Protein AF-0000000083237386 (afdb_homodimer)

Nearest PDB structures (foldseek):
  5kbl-assembly1_A  TM=7.979E-01  e=5.432E-10  Candida albicans SC5314
  4n3u-assembly1_A  TM=8.075E-01  e=1.007E-09  Candida albicans SC5314
  7fb6-assembly1_A  TM=7.148E-01  e=3.646E-07  Homo sapiens
  8p97-assembly1_A  TM=5.101E-01  e=3.215E+00  Bacteroides thetaiotaomicron VPI-5482
  8p98-assembly1_A  TM=3.864E-01  e=7.461E+00  Bacteroides thetaiotaomicron VPI-5482

Sequence (372 aa):
MAHTIATYIFWSLLIVGQAFSLSVTSPNLSLKATKATQGAIVHISGKKNVSGLFQFSSPEDSEWVNMVISMRGLLQFNLTDGFAYHVHEHPVVDGNCSTALLHYKVPTPKPSCTSEIKNYCQPAEFPTRHGNLPGLVDVFTLRINDNLIDLTGPNSIIGKSIVVHGANLTRLACGNIEPWTPGAKAMAHTIATYIFWSLLIVGQAFSLSVTSPNLSLKATKATQGAIVHISGKKNVSGLFQFSSPEDSEWVNMVISMRGLLQFNLTDGFAYHVHEHPVVDGNCSTALLHYKVPTPKPSCTSEIKNYCQPAEFPTRHGNLPGLVDVFTLRINDNLIDLTGPNSIIGKSIVVHGANLTRLACGNIEPWTPGAKA

Organism: NCBI:txid56615

pLDDT: mean 83.29, std 25.48, range [25.61, 98.94]

Radius of gyration: 27.77 Å; Cα contacts (8 Å, |Δi|>4): 804; chains: 2; bounding box: 61×103×95 Å

Structure (mmCIF, N/CA/C/O backbone):
data_AF-0000000083237386-model_v1
#
loop_
_entity.id
_entity.type
_entity.pdbx_description
1 polymer 'Superoxide dismutase copper/zinc binding domain-containing protein'
#
loop_
_atom_site.group_PDB
_atom_site.id
_atom_site.type_symbol
_atom_site.label_atom_id
_atom_site.label_alt_id
_atom_site.label_comp_id
_atom_site.label_asym_id
_atom_site.label_entity_id
_atom_site.label_seq_id
_atom_site.pdbx_PDB_ins_code
_atom_site.Cartn_x
_atom_site.Cartn_y
_atom_site.Cartn_z
_atom_site.occupancy
_atom_site.B_iso_or_equiv
_atom_site.auth_seq_id
_atom_site.auth_comp_id
_atom_site.auth_asym_id
_atom_site.auth_atom_id
_atom_site.pdbx_PDB_model_num
ATOM 1 N N . MET A 1 1 ? -20.844 30.781 74.562 1 28.03 1 MET A N 1
ATOM 2 C CA . MET A 1 1 ? -21.5 29.641 73.938 1 28.03 1 MET A CA 1
ATOM 3 C C . MET A 1 1 ? -20.891 29.328 72.562 1 28.03 1 MET A C 1
ATOM 5 O O . MET A 1 1 ? -20.922 30.172 71.625 1 28.03 1 MET A O 1
ATOM 9 N N . ALA A 1 2 ? -19.734 28.625 72.562 1 32.84 2 ALA A N 1
ATOM 10 C CA . ALA A 1 2 ? -18.703 28.312 71.625 1 32.84 2 ALA A CA 1
ATOM 11 C C . ALA A 1 2 ? -19.25 27.453 70.438 1 32.84 2 ALA A C 1
ATOM 13 O O . ALA A 1 2 ? -19.781 26.359 70.688 1 32.84 2 ALA A O 1
ATOM 14 N N . HIS A 1 3 ? -19.797 28.125 69.375 1 34.25 3 HIS A N 1
ATOM 15 C CA . HIS A 1 3 ? -20.5 27.562 68.25 1 34.25 3 HIS A CA 1
ATOM 16 C C . HIS A 1 3 ? -19.594 26.594 67.5 1 34.25 3 HIS A C 1
ATOM 18 O O . HIS A 1 3 ? -18.5 26.984 67 1 34.25 3 HIS A O 1
ATOM 24 N N . THR A 1 4 ? -19.562 25.344 67.875 1 32.31 4 THR A N 1
ATOM 25 C CA . THR A 1 4 ? -18.781 24.219 67.312 1 32.31 4 THR A CA 1
ATOM 26 C C . THR A 1 4 ? -19.094 24.016 65.812 1 32.31 4 THR A C 1
ATOM 28 O O . THR A 1 4 ? -20.25 23.812 65.438 1 32.31 4 THR A O 1
ATOM 31 N N . ILE A 1 5 ? -18.375 24.688 64.938 1 30.95 5 ILE A N 1
ATOM 32 C CA . ILE A 1 5 ? -18.5 24.641 63.5 1 30.95 5 ILE A CA 1
ATOM 33 C C . ILE A 1 5 ? -18.281 23.219 63 1 30.95 5 ILE A C 1
ATOM 35 O O . ILE A 1 5 ? -17.234 22.625 63.25 1 30.95 5 ILE A O 1
ATOM 39 N N . ALA A 1 6 ? -19.359 22.406 62.875 1 28.72 6 ALA A N 1
ATOM 40 C CA . ALA A 1 6 ? -19.375 21.016 62.438 1 28.72 6 ALA A CA 1
ATOM 41 C C . ALA A 1 6 ? -18.797 20.875 61.031 1 28.72 6 ALA A C 1
ATOM 43 O O . ALA A 1 6 ? -19.25 21.547 60.125 1 28.72 6 ALA A O 1
ATOM 44 N N . THR A 1 7 ? -17.5 20.641 60.906 1 28.56 7 THR A N 1
ATOM 45 C CA . THR A 1 7 ? -16.766 20.422 59.656 1 28.56 7 THR A CA 1
ATOM 46 C C . THR A 1 7 ? -17.375 19.266 58.844 1 28.56 7 THR A C 1
ATOM 48 O O . THR A 1 7 ? -17.422 18.141 59.344 1 28.56 7 THR A O 1
ATOM 51 N N . TYR A 1 8 ? -18.5 19.469 58.125 1 26.59 8 TYR A N 1
ATOM 52 C CA . TYR A 1 8 ? -19.125 18.391 57.344 1 26.59 8 TYR A CA 1
ATOM 53 C C . TYR A 1 8 ? -18.156 17.828 56.312 1 26.59 8 TYR A C 1
ATOM 55 O O . TYR A 1 8 ? -17.562 18.578 55.531 1 26.59 8 TYR A O 1
ATOM 63 N N . ILE A 1 9 ? -17.438 16.797 56.625 1 28.8 9 ILE A N 1
ATOM 64 C CA . ILE A 1 9 ? -16.531 16 55.812 1 28.8 9 ILE A CA 1
ATOM 65 C C . ILE A 1 9 ? -17.312 15.43 54.625 1 28.8 9 ILE A C 1
ATOM 67 O O . ILE A 1 9 ? -18.266 14.672 54.781 1 28.8 9 ILE A O 1
ATOM 71 N N . PHE A 1 10 ? -17.594 16.219 53.562 1 27.86 10 PHE A N 1
ATOM 72 C CA . PHE A 1 10 ? -18.266 15.719 52.375 1 27.86 10 PHE A CA 1
ATOM 73 C C . PHE A 1 10 ? -17.516 14.539 51.781 1 27.86 10 PHE A C 1
ATOM 75 O O . PHE A 1 10 ? -16.312 14.625 51.531 1 27.86 10 PHE A O 1
ATOM 82 N N . TRP A 1 11 ? -17.875 13.273 52.125 1 27.64 11 TRP A N 1
ATOM 83 C CA . TRP A 1 11 ? -17.453 11.984 51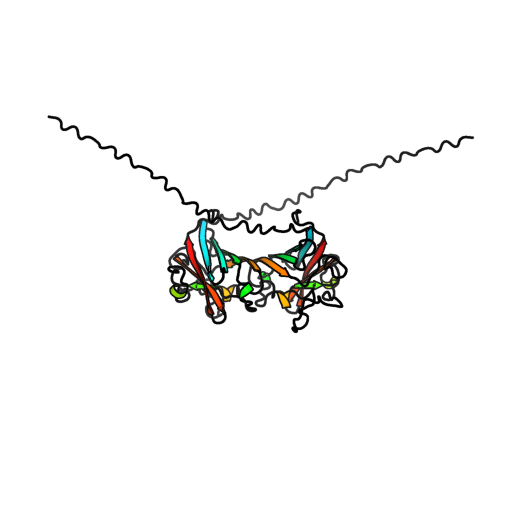.562 1 27.64 11 TRP A CA 1
ATOM 84 C C . TRP A 1 11 ? -17.688 11.914 50.062 1 27.64 11 TRP A C 1
ATOM 86 O O . TRP A 1 11 ? -18.828 12.031 49.625 1 27.64 11 TRP A O 1
ATOM 96 N N . SER A 1 12 ? -16.812 12.523 49.25 1 26.19 12 SER A N 1
ATOM 97 C CA . SER A 1 12 ? -16.891 12.461 47.812 1 26.19 12 SER A CA 1
ATOM 98 C C . SER A 1 12 ? -17.016 11.023 47.312 1 26.19 12 SER A C 1
ATOM 100 O O . SER A 1 12 ? -16.188 10.18 47.656 1 26.19 12 SER A O 1
ATOM 102 N N . LEU A 1 13 ? -18.203 10.484 47.062 1 27.59 13 LEU A N 1
ATOM 103 C CA . LEU A 1 13 ? -18.547 9.172 46.531 1 27.59 13 LEU A CA 1
ATOM 104 C C . LEU A 1 13 ? -17.938 8.984 45.156 1 27.59 13 LEU A C 1
ATOM 106 O O . LEU A 1 13 ? -18.219 9.766 44.25 1 27.59 13 LEU A O 1
ATOM 110 N N . LEU A 1 14 ? -16.75 8.406 45.031 1 26.91 14 LEU A N 1
ATOM 111 C CA . LEU A 1 14 ? -16.047 7.969 43.844 1 26.91 14 LEU A CA 1
ATOM 112 C C . LEU A 1 14 ? -16.938 7.031 43 1 26.91 14 LEU A C 1
ATOM 114 O O . LEU A 1 14 ? -17.234 5.914 43.438 1 26.91 14 LEU A O 1
ATOM 118 N N . ILE A 1 15 ? -17.953 7.48 42.344 1 25.94 15 ILE A N 1
ATOM 119 C CA . ILE A 1 15 ? -18.766 6.582 41.531 1 25.94 15 ILE A CA 1
ATOM 120 C C . ILE A 1 15 ? -17.906 5.965 40.438 1 25.94 15 ILE A C 1
ATOM 122 O O . ILE A 1 15 ? -17.312 6.684 39.625 1 25.94 15 ILE A O 1
ATOM 126 N N . VAL A 1 16 ? -17.328 4.805 40.625 1 27.98 16 VAL A N 1
ATOM 127 C CA . VAL A 1 16 ? -16.719 3.887 39.688 1 27.98 16 VAL A CA 1
ATOM 128 C C . VAL A 1 16 ? -17.672 3.59 38.531 1 27.98 16 VAL A C 1
ATOM 130 O O . VAL A 1 16 ? -18.734 2.979 38.75 1 27.98 16 VAL A O 1
ATOM 133 N N . GLY A 1 17 ? -17.844 4.547 37.656 1 25.61 17 GLY A N 1
ATOM 134 C CA . GLY A 1 17 ? -18.719 4.297 36.5 1 25.61 17 GLY A CA 1
ATOM 135 C C . GLY A 1 17 ? -18.406 2.994 35.812 1 25.61 17 GLY A C 1
ATOM 136 O O . GLY A 1 17 ? -17.25 2.686 35.531 1 25.61 17 GLY A O 1
ATOM 137 N N . GLN A 1 18 ? -19.219 1.985 35.938 1 26.09 18 GLN A N 1
ATOM 138 C CA . GLN A 1 18 ? -19.266 0.703 35.25 1 26.09 18 GLN A CA 1
ATOM 139 C C . GLN A 1 18 ? -19.328 0.896 33.719 1 26.09 18 GLN A C 1
ATOM 141 O O . GLN A 1 18 ? -20.25 1.529 33.219 1 26.09 18 GLN A O 1
ATOM 146 N N . ALA A 1 19 ? -18.172 0.891 33.062 1 27.45 19 ALA A N 1
ATOM 147 C CA . ALA A 1 19 ? -18.078 0.842 31.609 1 27.45 19 ALA A CA 1
ATOM 148 C C . ALA A 1 19 ? -18.953 -0.267 31.047 1 27.45 19 ALA A C 1
ATOM 150 O O . ALA A 1 19 ? -18.922 -1.403 31.516 1 27.45 19 ALA A O 1
ATOM 151 N N . PHE A 1 20 ? -20.109 0.009 30.578 1 26.52 20 PHE A N 1
ATOM 152 C CA . PHE A 1 20 ? -21.031 -0.877 29.891 1 26.52 20 PHE A CA 1
ATOM 153 C C . PHE A 1 20 ? -20.297 -1.671 28.797 1 26.52 20 PHE A C 1
ATOM 155 O O . PHE A 1 20 ? -19.672 -1.091 27.922 1 26.52 20 PHE A O 1
ATOM 162 N N . SER A 1 21 ? -19.984 -2.834 29.109 1 28.62 21 SER A N 1
ATOM 163 C CA . SER A 1 21 ? -19.609 -3.908 28.203 1 28.62 21 SER A CA 1
ATOM 164 C C . SER A 1 21 ? -20.703 -4.168 27.172 1 28.62 21 SER A C 1
ATOM 166 O O . SER A 1 21 ? -21.766 -4.699 27.516 1 28.62 21 SER A O 1
ATOM 168 N N . LEU A 1 22 ? -20.891 -3.293 26.266 1 28.14 22 LEU A N 1
ATOM 169 C CA . LEU A 1 22 ? -21.781 -3.76 25.203 1 28.14 22 LEU A CA 1
ATOM 170 C C . LEU A 1 22 ? -21.344 -5.125 24.688 1 28.14 22 LEU A C 1
ATOM 172 O O . LEU A 1 22 ? -20.266 -5.25 24.094 1 28.14 22 LEU A O 1
ATOM 176 N N . SER A 1 23 ? -21.875 -6.078 25.312 1 29.27 23 SER A N 1
ATOM 177 C CA . SER A 1 23 ? -21.812 -7.438 24.797 1 29.27 23 SER A CA 1
ATOM 178 C C . SER A 1 23 ? -22.531 -7.543 23.453 1 29.27 23 SER A C 1
ATOM 180 O O . SER A 1 23 ? -23.766 -7.602 23.406 1 29.27 23 SER A O 1
ATOM 182 N N . VAL A 1 24 ? -22.156 -6.914 22.469 1 29.92 24 VAL A N 1
ATOM 183 C CA . VAL A 1 24 ? -22.75 -7.375 21.219 1 29.92 24 VAL A CA 1
ATOM 184 C C . VAL A 1 24 ? -22.516 -8.875 21.062 1 29.92 24 VAL A C 1
ATOM 186 O O . VAL A 1 24 ? -21.359 -9.328 21.016 1 29.92 24 VAL A O 1
ATOM 189 N N . THR A 1 25 ? -23.422 -9.617 21.484 1 30.67 25 THR A N 1
ATOM 190 C CA . THR A 1 25 ? -23.469 -11.039 21.172 1 30.67 25 THR A CA 1
ATOM 191 C C . THR A 1 25 ? -23.531 -11.25 19.656 1 30.67 25 THR A C 1
ATOM 193 O O . THR A 1 25 ? -24.516 -10.906 19.016 1 30.67 25 THR A O 1
ATOM 196 N N . SER A 1 26 ? -22.625 -10.875 18.938 1 30.88 26 SER A N 1
ATOM 197 C CA . SER A 1 26 ? -22.734 -11.25 17.531 1 30.88 26 SER A CA 1
ATOM 198 C C . SER A 1 26 ? -22.844 -12.766 17.375 1 30.88 26 SER A C 1
ATOM 200 O O . SER A 1 26 ? -22.297 -13.523 18.188 1 30.88 26 SER A O 1
ATOM 202 N N . PRO A 1 27 ? -23.891 -13.258 16.672 1 34.75 27 PRO A N 1
ATOM 203 C CA . PRO A 1 27 ? -23.859 -14.703 16.438 1 34.75 27 PRO A CA 1
ATOM 204 C C . PRO A 1 27 ? -22.453 -15.227 16.156 1 34.75 27 PRO A C 1
ATOM 206 O O . PRO A 1 27 ? -21.578 -14.469 15.703 1 34.75 27 PRO A O 1
ATOM 209 N N . ASN A 1 28 ? -22.047 -16.219 16.859 1 32.84 28 ASN A N 1
ATOM 210 C CA . ASN A 1 28 ? -20.875 -17.078 16.688 1 32.84 28 ASN A CA 1
ATOM 211 C C . ASN A 1 28 ? -20.641 -17.406 15.211 1 32.84 28 ASN A C 1
ATOM 213 O O . ASN A 1 28 ? -21.172 -18.391 14.695 1 32.84 28 ASN A O 1
ATOM 217 N N . LEU A 1 29 ? -21.047 -16.5 14.305 1 30.95 29 LEU A N 1
ATOM 218 C CA . LEU A 1 29 ? -20.469 -16.953 13.039 1 30.95 29 LEU A CA 1
ATOM 219 C C . LEU A 1 29 ? -19.047 -17.469 13.234 1 30.95 29 LEU A C 1
ATOM 221 O O . LEU A 1 29 ? -18.141 -16.688 13.531 1 30.95 29 LEU A O 1
ATOM 225 N N . SER A 1 30 ? -18.922 -18.516 13.875 1 32.56 30 SER A N 1
ATOM 226 C CA . SER A 1 30 ? -17.688 -19.297 13.844 1 32.56 30 SER A CA 1
ATOM 227 C C . SER A 1 30 ? -16.969 -19.141 12.508 1 32.56 30 SER A C 1
ATOM 229 O O . SER A 1 30 ? -17.406 -19.688 11.5 1 32.56 30 SER A O 1
ATOM 231 N N . LEU A 1 31 ? -16.766 -17.953 12.086 1 36.19 31 LEU A N 1
ATOM 232 C CA . LEU A 1 31 ? -15.805 -18 10.992 1 36.19 31 LEU A CA 1
ATOM 233 C C . LEU A 1 31 ? -14.711 -19.031 11.266 1 36.19 31 LEU A C 1
ATOM 235 O O . LEU A 1 31 ? -13.844 -18.812 12.117 1 36.19 31 LEU A O 1
ATOM 239 N N . LYS A 1 32 ? -15.07 -20.25 11.375 1 37.69 32 LYS A N 1
ATOM 240 C CA . LYS A 1 32 ? -14.047 -21.281 11.281 1 37.69 32 LYS A CA 1
ATOM 241 C C . LYS A 1 32 ? -12.906 -20.844 10.367 1 37.69 32 LYS A C 1
ATOM 243 O O . LYS A 1 32 ? -13.094 -20.656 9.164 1 37.69 32 LYS A O 1
ATOM 248 N N . ALA A 1 33 ? -12.062 -20.016 10.805 1 46.09 33 ALA A N 1
ATOM 249 C CA . ALA A 1 33 ? -10.812 -19.828 10.078 1 46.09 33 ALA A CA 1
ATOM 250 C C . ALA A 1 33 ? -10.211 -21.156 9.656 1 46.09 33 ALA A C 1
ATOM 252 O O . ALA A 1 33 ? -9.812 -21.969 10.5 1 46.09 33 ALA A O 1
ATOM 253 N N . THR A 1 34 ? -10.805 -21.922 8.734 1 51.5 34 THR A N 1
ATOM 254 C CA . THR A 1 34 ? -10.086 -23.109 8.297 1 51.5 34 THR A CA 1
ATOM 255 C C . THR A 1 34 ? -8.578 -22.875 8.32 1 51.5 34 THR A C 1
ATOM 257 O O . THR A 1 34 ? -8.094 -21.891 7.766 1 51.5 34 THR A O 1
ATOM 260 N N . LYS A 1 35 ? -7.918 -23.406 9.328 1 63.22 35 LYS A N 1
ATOM 261 C CA . LYS A 1 35 ? -6.477 -23.312 9.539 1 63.22 35 LYS A CA 1
ATOM 262 C C . LYS A 1 35 ? -5.711 -23.562 8.242 1 63.22 35 LYS A C 1
ATOM 264 O O . LYS A 1 35 ? -5.906 -24.594 7.594 1 63.22 35 LYS A O 1
ATOM 269 N N . ALA A 1 36 ? -4.984 -22.516 7.734 1 72.31 36 ALA A N 1
ATOM 270 C CA . ALA A 1 36 ? -4.141 -22.688 6.555 1 72.31 36 ALA A CA 1
ATOM 271 C C . ALA A 1 36 ? -3.176 -23.859 6.734 1 72.31 36 ALA A C 1
ATOM 273 O O . ALA A 1 36 ? -2.523 -23.984 7.773 1 72.31 36 ALA A O 1
ATOM 274 N N . THR A 1 37 ? -3.232 -24.766 5.723 1 77.5 37 THR A N 1
ATOM 275 C CA . THR A 1 37 ? -2.395 -25.969 5.805 1 77.5 37 THR A CA 1
ATOM 276 C C . THR A 1 37 ? -1.269 -25.906 4.777 1 77.5 37 THR A C 1
ATOM 278 O O . THR A 1 37 ? -0.289 -26.656 4.883 1 77.5 37 THR A O 1
ATOM 281 N N . GLN A 1 38 ? -1.49 -25.172 3.783 1 90.25 38 GLN A N 1
ATOM 282 C CA . GLN A 1 38 ? -0.46 -25.016 2.762 1 90.25 38 GLN A CA 1
ATOM 283 C C . GLN A 1 38 ? 0.12 -23.594 2.781 1 90.25 38 GLN A C 1
ATOM 285 O O . GLN A 1 38 ? -0.622 -22.609 2.881 1 90.25 38 GLN A O 1
ATOM 290 N N . GLY A 1 39 ? 1.456 -23.609 2.725 1 95.75 39 GLY A N 1
ATOM 291 C CA . GLY A 1 39 ? 2.072 -22.281 2.766 1 95.75 39 GLY A CA 1
ATOM 292 C C . GLY A 1 39 ? 3.359 -22.203 1.967 1 95.75 39 GLY A C 1
ATOM 293 O O . GLY A 1 39 ? 3.973 -23.234 1.661 1 95.75 39 GLY A O 1
ATOM 294 N N . ALA A 1 40 ? 3.654 -21.047 1.554 1 98 40 ALA A N 1
ATOM 295 C CA . ALA A 1 40 ? 4.918 -20.719 0.893 1 98 40 ALA A CA 1
ATOM 296 C C . ALA A 1 40 ? 5.461 -19.375 1.361 1 98 40 ALA A C 1
ATOM 298 O O . ALA A 1 40 ? 4.711 -18.547 1.885 1 98 40 ALA A O 1
ATOM 299 N N . ILE A 1 41 ? 6.762 -19.234 1.178 1 98.5 41 ILE A N 1
ATOM 300 C CA . ILE A 1 41 ? 7.41 -18.016 1.65 1 98.5 41 ILE A CA 1
ATOM 301 C C . ILE A 1 41 ? 8.484 -17.594 0.655 1 98.5 41 ILE A C 1
ATOM 303 O O . ILE A 1 41 ? 9.094 -18.422 -0.012 1 98.5 41 ILE A O 1
ATOM 307 N N . VAL A 1 42 ? 8.641 -16.328 0.542 1 98.75 42 VAL A N 1
ATOM 308 C CA . VAL A 1 42 ? 9.695 -15.758 -0.282 1 98.75 42 VAL A CA 1
ATOM 309 C C . VAL A 1 42 ? 10.445 -14.688 0.508 1 98.75 42 VAL A C 1
ATOM 311 O O . VAL A 1 42 ? 9.844 -13.719 0.972 1 98.75 42 VAL A O 1
ATOM 314 N N . HIS A 1 43 ? 11.695 -14.797 0.676 1 98.75 43 HIS A N 1
ATOM 315 C CA . HIS A 1 43 ? 12.547 -13.711 1.138 1 98.75 43 HIS A CA 1
ATOM 316 C C . HIS A 1 43 ? 13.078 -12.891 -0.034 1 98.75 43 HIS A C 1
ATOM 318 O O . HIS A 1 43 ? 13.859 -13.398 -0.847 1 98.75 43 HIS A O 1
ATOM 324 N N . ILE A 1 44 ? 12.68 -11.688 -0.091 1 98.81 44 ILE A N 1
ATOM 325 C CA . ILE A 1 44 ? 13.062 -10.797 -1.183 1 98.81 44 ILE A CA 1
ATOM 326 C C . ILE A 1 44 ? 14.328 -10.031 -0.807 1 98.81 44 ILE A C 1
ATOM 328 O O . ILE A 1 44 ? 14.43 -9.5 0.3 1 98.81 44 ILE A O 1
ATOM 332 N N . SER A 1 45 ? 15.227 -10.031 -1.722 1 98.62 45 SER A N 1
ATOM 333 C CA . SER A 1 45 ? 16.422 -9.203 -1.594 1 98.62 45 SER A CA 1
ATOM 334 C C . SER A 1 45 ? 16.812 -8.586 -2.932 1 98.62 45 SER A C 1
ATOM 336 O O . SER A 1 45 ? 16.641 -9.211 -3.982 1 98.62 45 SER A O 1
ATOM 338 N N . GLY A 1 46 ? 17.312 -7.336 -2.873 1 97.12 46 GLY A N 1
ATOM 339 C CA . GLY A 1 46 ? 17.719 -6.672 -4.102 1 97.12 46 GLY A CA 1
ATOM 340 C C . GLY A 1 46 ? 18.75 -5.586 -3.883 1 97.12 46 GLY A C 1
ATOM 341 O O . GLY A 1 46 ? 19.469 -5.598 -2.877 1 97.12 46 GLY A O 1
ATOM 342 N N . LYS A 1 47 ? 18.859 -4.781 -4.867 1 90.19 47 LYS A N 1
ATOM 343 C CA . LYS A 1 47 ? 19.828 -3.688 -4.867 1 90.19 47 LYS A CA 1
ATOM 344 C C . LYS A 1 47 ? 19.484 -2.648 -3.805 1 90.19 47 LYS A C 1
ATOM 346 O O . LYS A 1 47 ? 18.312 -2.482 -3.445 1 90.19 47 LYS A O 1
ATOM 351 N N . LYS A 1 48 ? 20.516 -2.027 -3.305 1 94.88 48 LYS A N 1
ATOM 352 C CA . LYS A 1 48 ? 20.391 -0.861 -2.438 1 94.88 48 LYS A CA 1
ATOM 353 C C . LYS A 1 48 ? 19.5 -1.166 -1.236 1 94.88 48 LYS A C 1
ATOM 355 O O . LYS A 1 48 ? 18.625 -0.369 -0.885 1 94.88 48 LYS A O 1
ATOM 360 N N . ASN A 1 49 ? 19.5 -2.361 -0.726 1 95.75 49 ASN A N 1
ATOM 361 C CA . ASN A 1 49 ? 18.906 -2.777 0.539 1 95.75 49 ASN A CA 1
ATOM 362 C C . ASN A 1 49 ? 17.391 -2.939 0.418 1 95.75 49 ASN A C 1
ATOM 364 O O . ASN A 1 49 ? 16.672 -2.82 1.409 1 95.75 49 ASN A O 1
ATOM 368 N N . VAL A 1 50 ? 16.938 -3.07 -0.752 1 98.06 50 VAL A N 1
ATOM 369 C CA . VAL A 1 50 ? 15.555 -3.504 -0.895 1 98.06 50 VAL A CA 1
ATOM 370 C C . VAL A 1 50 ? 15.391 -4.902 -0.302 1 98.06 50 VAL A C 1
ATOM 372 O O . VAL A 1 50 ? 16.172 -5.805 -0.592 1 98.06 50 VAL A O 1
ATOM 375 N N . SER A 1 51 ? 14.414 -5.094 0.535 1 98.69 51 SER A N 1
ATOM 376 C CA . SER A 1 51 ? 14.156 -6.391 1.15 1 98.69 51 SER A CA 1
ATOM 377 C C . SER A 1 51 ? 12.68 -6.555 1.488 1 98.69 51 SER A C 1
ATOM 379 O O . SER A 1 51 ? 11.93 -5.574 1.53 1 98.69 51 SER A O 1
ATOM 381 N N . GLY A 1 52 ? 12.312 -7.785 1.704 1 98.56 52 GLY A N 1
ATOM 382 C CA . GLY A 1 52 ? 10.93 -8.023 2.066 1 98.56 52 GLY A CA 1
ATOM 383 C C . GLY A 1 52 ? 10.586 -9.492 2.184 1 98.56 52 GLY A C 1
ATOM 384 O O . GLY A 1 52 ? 11.469 -10.352 2.133 1 98.56 52 GLY A O 1
ATOM 385 N N . LEU A 1 53 ? 9.336 -9.688 2.398 1 98.62 53 LEU A N 1
ATOM 386 C CA . LEU A 1 53 ? 8.797 -11.023 2.631 1 98.62 53 LEU A CA 1
ATOM 387 C C . LEU A 1 53 ? 7.422 -11.172 1.986 1 98.62 53 LEU A C 1
ATOM 389 O O . LEU A 1 53 ? 6.559 -10.305 2.141 1 98.62 53 LEU A O 1
ATOM 393 N N . PHE A 1 54 ? 7.285 -12.18 1.211 1 98.69 54 PHE A N 1
ATOM 394 C CA . PHE A 1 54 ? 5.977 -12.648 0.769 1 98.69 54 PHE A CA 1
ATOM 395 C C . PHE A 1 54 ? 5.574 -13.914 1.51 1 98.69 54 PHE A C 1
ATOM 397 O O . PHE A 1 54 ? 6.371 -14.852 1.63 1 98.69 54 PHE A O 1
ATOM 404 N N . GLN A 1 55 ? 4.402 -13.969 1.978 1 98.06 55 GLN A N 1
ATOM 405 C CA . GLN A 1 55 ? 3.838 -15.172 2.574 1 98.06 55 GLN A CA 1
ATOM 406 C C . GLN A 1 55 ? 2.531 -15.57 1.891 1 98.06 55 GLN A C 1
ATOM 408 O O . GLN A 1 55 ? 1.641 -14.734 1.718 1 98.06 55 GLN A O 1
ATOM 413 N N . PHE A 1 56 ? 2.475 -16.781 1.529 1 97.69 56 PHE A N 1
ATOM 414 C CA . PHE A 1 56 ? 1.272 -17.359 0.943 1 97.69 56 PHE A CA 1
ATOM 415 C C . PHE A 1 56 ? 0.678 -18.422 1.865 1 97.69 56 PHE A C 1
ATOM 417 O O . PHE A 1 56 ? 1.409 -19.203 2.471 1 97.69 56 PHE A O 1
ATOM 424 N N . SER A 1 57 ? -0.593 -18.406 1.945 1 96.19 57 SER A N 1
ATOM 425 C CA . SER A 1 57 ? -1.26 -19.422 2.742 1 96.19 57 SER A CA 1
ATOM 426 C C . SER A 1 57 ? -2.635 -19.766 2.176 1 96.19 57 SER A C 1
ATOM 428 O O . SER A 1 57 ? -3.316 -18.891 1.631 1 96.19 57 SER A O 1
ATOM 430 N N . SER A 1 58 ? -2.969 -20.953 2.252 1 94.19 58 SER A N 1
ATOM 431 C CA . SER A 1 58 ? -4.277 -21.406 1.791 1 94.19 58 SER A CA 1
ATOM 432 C C . SER A 1 58 ? -4.746 -22.625 2.574 1 94.19 58 SER A C 1
ATOM 434 O O . SER A 1 58 ? -3.949 -23.516 2.879 1 94.19 58 SER A O 1
ATOM 436 N N . PRO A 1 59 ? -6.066 -22.547 2.984 1 88.19 59 PRO A N 1
ATOM 437 C CA . PRO A 1 59 ? -6.602 -23.812 3.473 1 88.19 59 PRO A CA 1
ATOM 438 C C . PRO A 1 59 ? -6.578 -24.906 2.41 1 88.19 59 PRO A C 1
ATOM 440 O O . PRO A 1 59 ? -6.566 -24.625 1.213 1 88.19 59 PRO A O 1
ATOM 443 N N . GLU A 1 60 ? -6.664 -26.094 2.938 1 82.69 60 GLU A N 1
ATOM 444 C CA . GLU A 1 60 ? -6.742 -27.219 2.01 1 82.69 60 GLU A CA 1
ATOM 445 C C . GLU A 1 60 ? -8 -27.141 1.147 1 82.69 60 GLU A C 1
ATOM 447 O O . GLU A 1 60 ? -9.07 -26.781 1.639 1 82.69 60 GLU A O 1
ATOM 452 N N . ASP A 1 61 ? -7.973 -27.297 -0.071 1 83 61 ASP A N 1
ATOM 453 C CA . ASP A 1 61 ? -9.086 -27.406 -1.014 1 83 61 ASP A CA 1
ATOM 454 C C . ASP A 1 61 ? -9.672 -26.016 -1.316 1 83 61 ASP A C 1
ATOM 456 O O . ASP A 1 61 ? -10.828 -25.906 -1.718 1 83 61 ASP A O 1
ATOM 460 N N . SER A 1 62 ? -9.047 -25.016 -0.903 1 89.25 62 SER A N 1
ATOM 461 C CA . SER A 1 62 ? -9.516 -23.688 -1.25 1 89.25 62 SER A CA 1
ATOM 462 C C . SER A 1 62 ? -8.922 -23.219 -2.576 1 89.25 62 SER A C 1
ATOM 464 O O . SER A 1 62 ? -7.77 -23.531 -2.893 1 89.25 62 SER A O 1
ATOM 466 N N . GLU A 1 63 ? -9.719 -22.438 -3.291 1 90.31 63 GLU A N 1
ATOM 467 C CA . GLU A 1 63 ? -9.203 -21.812 -4.508 1 90.31 63 GLU A CA 1
ATOM 468 C C . GLU A 1 63 ? -8.484 -20.516 -4.195 1 90.31 63 GLU A C 1
ATOM 470 O O . GLU A 1 63 ? -7.789 -19.953 -5.051 1 90.31 63 GLU A O 1
ATOM 475 N N . TRP A 1 64 ? -8.695 -20.078 -2.982 1 94.62 64 TRP A N 1
ATOM 476 C CA . TRP A 1 64 ? -8.133 -18.781 -2.615 1 94.62 64 TRP A CA 1
ATOM 477 C C . TRP A 1 64 ? -6.805 -18.953 -1.891 1 94.62 64 TRP A C 1
ATOM 479 O O . TRP A 1 64 ? -6.66 -19.844 -1.041 1 94.62 64 TRP A O 1
ATOM 489 N N . VAL A 1 65 ? -5.875 -18.125 -2.242 1 96.94 65 VAL A N 1
ATOM 490 C CA . VAL A 1 65 ? -4.59 -18.031 -1.558 1 96.94 65 VAL A CA 1
ATOM 491 C C . VAL A 1 65 ? -4.449 -16.641 -0.942 1 96.94 65 VAL A C 1
ATOM 493 O O . VAL A 1 65 ? -4.609 -15.625 -1.632 1 96.94 65 VAL A O 1
ATOM 496 N N . ASN A 1 66 ? -4.246 -16.625 0.344 1 96.69 66 ASN A N 1
ATOM 497 C CA . ASN A 1 66 ? -3.92 -15.383 1.02 1 96.69 66 ASN A CA 1
ATOM 498 C C . ASN A 1 66 ? -2.451 -15.016 0.839 1 96.69 66 ASN A C 1
ATOM 500 O O . ASN A 1 66 ? -1.566 -15.836 1.073 1 96.69 66 ASN A O 1
ATOM 504 N N . MET A 1 67 ? -2.252 -13.828 0.392 1 98 67 MET A N 1
ATOM 505 C CA . MET A 1 67 ? -0.898 -13.312 0.214 1 98 67 MET A CA 1
ATOM 506 C C . MET A 1 67 ? -0.65 -12.109 1.117 1 98 67 MET A C 1
ATOM 508 O O . MET A 1 67 ? -1.409 -11.141 1.088 1 98 67 MET A O 1
ATOM 512 N N . VAL A 1 68 ? 0.396 -12.164 1.898 1 97.81 68 VAL A N 1
ATOM 513 C CA . VAL A 1 68 ? 0.863 -11.039 2.701 1 97.81 68 VAL A CA 1
ATOM 514 C C . VAL A 1 68 ? 2.238 -10.586 2.213 1 97.81 68 VAL A C 1
ATOM 516 O O . VAL A 1 68 ? 3.184 -11.375 2.186 1 97.81 68 VAL A O 1
ATOM 519 N N . ILE A 1 69 ? 2.318 -9.281 1.829 1 98.69 69 ILE A N 1
ATOM 520 C CA . ILE A 1 69 ? 3.547 -8.719 1.284 1 98.69 69 ILE A CA 1
ATOM 521 C C . ILE A 1 69 ? 4.055 -7.605 2.201 1 98.69 69 ILE A C 1
ATOM 523 O O . ILE A 1 69 ? 3.344 -6.637 2.467 1 98.69 69 ILE A O 1
ATOM 527 N N . SER A 1 70 ? 5.254 -7.754 2.699 1 98.56 70 SER A N 1
ATOM 528 C CA . SER A 1 70 ? 5.926 -6.727 3.486 1 98.56 70 SER A CA 1
ATOM 529 C C . SER A 1 70 ? 7.281 -6.367 2.887 1 98.56 70 SER A C 1
ATOM 531 O O . SER A 1 70 ? 8.133 -7.238 2.707 1 98.56 70 SER A O 1
ATOM 533 N N . MET A 1 71 ? 7.434 -5.059 2.578 1 98.44 71 MET A N 1
ATOM 534 C CA . MET A 1 71 ? 8.703 -4.68 1.959 1 98.44 71 MET A CA 1
ATOM 535 C C . MET A 1 71 ? 9.18 -3.332 2.486 1 98.44 71 MET A C 1
ATOM 537 O O . MET A 1 71 ? 8.391 -2.545 3.008 1 98.44 71 MET A O 1
ATOM 541 N N . ARG A 1 72 ? 10.43 -3.07 2.301 1 98.25 72 ARG A N 1
ATOM 542 C CA . ARG A 1 72 ? 11.086 -1.796 2.582 1 98.25 72 ARG A CA 1
ATOM 543 C C . ARG A 1 72 ? 12.172 -1.498 1.553 1 98.25 72 ARG A C 1
ATOM 545 O O . ARG A 1 72 ? 12.617 -2.396 0.835 1 98.25 72 ARG A O 1
ATOM 552 N N . GLY A 1 73 ? 12.469 -0.253 1.443 1 97.75 73 GLY A N 1
ATOM 553 C CA . GLY A 1 73 ? 13.609 0.134 0.631 1 97.75 73 GLY A CA 1
ATOM 554 C C . GLY A 1 73 ? 13.227 0.572 -0.77 1 97.75 73 GLY A C 1
ATOM 555 O O . GLY A 1 73 ? 14.086 0.996 -1.55 1 97.75 73 GLY A O 1
ATOM 556 N N . LEU A 1 74 ? 11.969 0.587 -1.078 1 97.38 74 LEU A N 1
ATOM 557 C CA . LEU A 1 74 ? 11.547 0.914 -2.438 1 97.38 74 LEU A CA 1
ATOM 558 C C . LEU A 1 74 ? 11.445 2.424 -2.627 1 97.38 74 LEU A C 1
ATOM 560 O O . LEU A 1 74 ? 11.594 2.924 -3.744 1 97.38 74 LEU A O 1
ATOM 564 N N . LEU A 1 75 ? 11.258 3.139 -1.574 1 95.81 75 LEU A N 1
ATOM 565 C CA . LEU A 1 75 ? 11.039 4.582 -1.625 1 95.81 75 LEU A CA 1
ATOM 566 C C . LEU A 1 75 ? 12.188 5.277 -2.352 1 95.81 75 LEU A C 1
ATOM 568 O O . LEU A 1 75 ? 11.969 6.27 -3.053 1 95.81 75 LEU A O 1
ATOM 572 N N . GLN A 1 76 ? 13.352 4.785 -2.23 1 96.38 76 GLN A N 1
ATOM 573 C CA . GLN A 1 76 ? 14.555 5.41 -2.771 1 96.38 76 GLN A CA 1
ATOM 574 C C . GLN A 1 76 ? 14.484 5.52 -4.293 1 96.38 76 GLN A C 1
ATOM 576 O O . GLN A 1 76 ? 15.195 6.324 -4.895 1 96.38 76 GLN A O 1
ATOM 581 N N . PHE A 1 77 ? 13.641 4.73 -4.891 1 96.19 77 PHE A N 1
ATOM 582 C CA . PHE A 1 77 ? 13.539 4.758 -6.344 1 96.19 77 PHE A CA 1
ATOM 583 C C . PHE A 1 77 ? 12.453 5.738 -6.793 1 96.19 77 PHE A C 1
ATOM 585 O O . PHE A 1 77 ? 12.336 6.031 -7.98 1 96.19 77 PHE A O 1
ATOM 592 N N . ASN A 1 78 ? 11.625 6.211 -5.883 1 93.31 78 ASN A N 1
ATOM 593 C CA . ASN A 1 78 ? 10.656 7.281 -6.082 1 93.31 78 ASN A CA 1
ATOM 594 C C . ASN A 1 78 ? 9.828 7.062 -7.348 1 93.31 78 ASN A C 1
ATOM 596 O O . ASN A 1 78 ? 9.695 7.969 -8.172 1 93.31 78 ASN A O 1
ATOM 600 N N . LEU A 1 79 ? 9.234 5.883 -7.465 1 94.5 79 LEU A N 1
ATOM 601 C CA . LEU A 1 79 ? 8.406 5.566 -8.625 1 94.5 79 LEU A CA 1
ATOM 602 C C . LEU A 1 79 ? 6.934 5.852 -8.336 1 94.5 79 LEU A C 1
ATOM 604 O O . LEU A 1 79 ? 6.285 5.105 -7.602 1 94.5 79 LEU A O 1
ATOM 608 N N . THR A 1 80 ? 6.383 6.789 -8.969 1 91.06 80 THR A N 1
ATOM 609 C CA . THR A 1 80 ? 5.02 7.246 -8.711 1 91.06 80 THR A CA 1
ATOM 610 C C . THR A 1 80 ? 4.008 6.176 -9.109 1 91.06 80 THR A C 1
ATOM 612 O O . THR A 1 80 ? 2.988 5.996 -8.438 1 91.06 80 THR A O 1
ATOM 615 N N . ASP A 1 81 ? 4.371 5.441 -10.109 1 92.75 81 ASP A N 1
ATOM 616 C CA . ASP A 1 81 ? 3.449 4.414 -10.594 1 92.75 81 ASP A CA 1
ATOM 617 C C . ASP A 1 81 ? 3.623 3.111 -9.812 1 92.75 81 ASP A C 1
ATOM 619 O O . ASP A 1 81 ? 2.936 2.125 -10.086 1 92.75 81 ASP A O 1
ATOM 623 N N . GLY A 1 82 ? 4.582 3.129 -8.906 1 95.88 82 GLY A N 1
ATOM 624 C CA . GLY A 1 82 ? 4.809 1.949 -8.094 1 95.88 82 GLY A CA 1
ATOM 625 C C . GLY A 1 82 ? 5.652 0.896 -8.781 1 95.88 82 GLY A C 1
ATOM 626 O O . GLY A 1 82 ? 6.316 1.183 -9.781 1 95.88 82 GLY A O 1
ATOM 627 N N . PHE A 1 83 ? 5.668 -0.35 -8.211 1 97.69 83 PHE A N 1
ATOM 628 C CA . PHE A 1 83 ? 6.562 -1.405 -8.672 1 97.69 83 PHE A CA 1
ATOM 629 C C . PHE A 1 83 ? 5.773 -2.65 -9.062 1 97.69 83 PHE A C 1
ATOM 631 O O . PHE A 1 83 ? 5.043 -3.213 -8.25 1 97.69 83 PHE A O 1
ATOM 638 N N . ALA A 1 84 ? 5.965 -3.076 -10.266 1 98.12 84 ALA A N 1
ATOM 639 C CA . ALA A 1 84 ? 5.371 -4.348 -10.672 1 98.12 84 ALA A CA 1
ATOM 640 C C . ALA A 1 84 ? 6.074 -5.52 -9.992 1 98.12 84 ALA A C 1
ATOM 642 O O . ALA A 1 84 ? 7.246 -5.422 -9.625 1 98.12 84 ALA A O 1
ATOM 643 N N . TYR A 1 85 ? 5.352 -6.582 -9.766 1 98.81 85 TYR A N 1
ATOM 644 C CA . TYR A 1 85 ? 5.883 -7.812 -9.188 1 98.81 85 TYR A CA 1
ATOM 645 C C . TYR A 1 85 ? 5.203 -9.031 -9.797 1 98.81 85 TYR A C 1
ATOM 647 O O . TYR A 1 85 ? 3.988 -9.031 -10.016 1 98.81 85 TYR A O 1
ATOM 655 N N . HIS A 1 86 ? 6.023 -10.023 -10.148 1 98.88 86 HIS A N 1
ATOM 656 C CA . HIS A 1 86 ? 5.5 -11.172 -10.867 1 98.88 86 HIS A CA 1
ATOM 657 C C . HIS A 1 86 ? 6.125 -12.469 -10.367 1 98.88 86 HIS A C 1
ATOM 659 O O . HIS A 1 86 ? 7.211 -12.453 -9.781 1 98.88 86 HIS A O 1
ATOM 665 N N . VAL A 1 87 ? 5.418 -13.523 -10.594 1 98.94 87 VAL A N 1
ATOM 666 C CA . VAL A 1 87 ? 6.02 -14.852 -10.508 1 98.94 87 VAL A CA 1
ATOM 667 C C . VAL A 1 87 ? 6.766 -15.164 -11.805 1 98.94 87 VAL A C 1
ATOM 669 O O . VAL A 1 87 ? 6.215 -15.023 -12.898 1 98.94 87 VAL A O 1
ATOM 672 N N . HIS A 1 88 ? 7.953 -15.539 -11.672 1 98.94 88 HIS A N 1
ATOM 673 C CA . HIS A 1 88 ? 8.766 -15.953 -12.812 1 98.94 88 HIS A CA 1
ATOM 674 C C . HIS A 1 88 ? 9.008 -17.453 -12.797 1 98.94 88 HIS A C 1
ATOM 676 O O . HIS A 1 88 ? 8.969 -18.094 -11.742 1 98.94 88 HIS A O 1
ATOM 682 N N . GLU A 1 89 ? 9.281 -17.969 -13.906 1 98.62 89 GLU A N 1
ATOM 683 C CA . GLU A 1 89 ? 9.258 -19.406 -14.172 1 98.62 89 GLU A CA 1
ATOM 684 C C . GLU A 1 89 ? 10.398 -20.109 -13.461 1 98.62 89 GLU A C 1
ATOM 686 O O . GLU A 1 89 ? 10.227 -21.234 -12.969 1 98.62 89 GLU A O 1
ATOM 691 N N . HIS A 1 90 ? 11.484 -19.516 -13.344 1 98.75 90 HIS A N 1
ATOM 692 C CA . HIS A 1 90 ? 12.656 -20.203 -12.828 1 98.75 90 HIS A CA 1
ATOM 693 C C . HIS A 1 90 ? 13.078 -19.641 -11.477 1 98.75 90 HIS A C 1
ATOM 695 O O . HIS A 1 90 ? 12.914 -18.453 -11.219 1 98.75 90 HIS A O 1
ATOM 701 N N . PRO A 1 91 ? 13.625 -20.531 -10.633 1 98.75 91 PRO A N 1
ATOM 702 C CA . PRO A 1 91 ? 14.195 -20.016 -9.391 1 98.75 91 PRO A CA 1
ATOM 703 C C . PRO A 1 91 ? 15.398 -19.094 -9.625 1 98.75 91 PRO A C 1
ATOM 705 O O . PRO A 1 91 ? 16.078 -19.219 -10.648 1 98.75 91 PRO A O 1
ATOM 708 N N . VAL A 1 92 ? 15.609 -18.234 -8.68 1 98.81 92 VAL A N 1
ATOM 709 C CA . VAL A 1 92 ? 16.766 -17.344 -8.68 1 98.81 92 VAL A CA 1
ATOM 710 C C . VAL A 1 92 ? 18.016 -18.125 -8.242 1 98.81 92 VAL A C 1
ATOM 712 O O . VAL A 1 92 ? 17.969 -18.875 -7.27 1 98.81 92 VAL A O 1
ATOM 715 N N . VAL A 1 93 ? 19.094 -17.891 -8.961 1 98.38 93 VAL A N 1
ATOM 716 C CA . VAL A 1 93 ? 20.359 -18.547 -8.641 1 98.38 93 VAL A CA 1
ATOM 717 C C . VAL A 1 93 ? 21.359 -17.516 -8.156 1 98.38 93 VAL A C 1
ATOM 719 O O . VAL A 1 93 ? 21.594 -16.5 -8.82 1 98.38 93 VAL A O 1
ATOM 722 N N . ASP A 1 94 ? 21.906 -17.688 -7.047 1 96.94 94 ASP A N 1
ATOM 723 C CA . ASP A 1 94 ? 22.969 -16.875 -6.445 1 96.94 94 ASP A CA 1
ATOM 724 C C . ASP A 1 94 ? 22.531 -15.422 -6.316 1 96.94 94 ASP A C 1
ATOM 726 O O . ASP A 1 94 ? 23.312 -14.508 -6.547 1 96.94 94 ASP A O 1
ATOM 730 N N . GLY A 1 95 ? 21.266 -15.266 -6.16 1 96.88 95 GLY A N 1
ATOM 731 C CA . GLY A 1 95 ? 20.766 -13.922 -5.934 1 96.88 95 GLY A CA 1
ATOM 732 C C . GLY A 1 95 ? 20.672 -13.094 -7.203 1 96.88 95 GLY A C 1
ATOM 733 O O . GLY A 1 95 ? 20.359 -11.906 -7.156 1 96.88 95 GLY A O 1
ATOM 734 N N . ASN A 1 96 ? 20.875 -13.688 -8.359 1 98.25 96 ASN A N 1
ATOM 735 C CA . ASN A 1 96 ? 20.797 -13.008 -9.648 1 98.25 96 ASN A CA 1
ATOM 736 C C . ASN A 1 96 ? 19.406 -13.094 -10.25 1 98.25 96 ASN A C 1
ATOM 738 O O . ASN A 1 96 ? 19.016 -14.133 -10.781 1 98.25 96 ASN A O 1
ATOM 742 N N . CYS A 1 97 ? 18.766 -11.977 -10.281 1 98.56 97 CYS A N 1
ATOM 743 C CA . CYS A 1 97 ? 17.359 -11.945 -10.68 1 98.56 97 CYS A CA 1
ATOM 744 C C . CYS A 1 97 ? 17.203 -12.258 -12.164 1 98.56 97 CYS A C 1
ATOM 746 O O . CYS A 1 97 ? 16.125 -12.633 -12.609 1 98.56 97 CYS A O 1
ATOM 748 N N . SER A 1 98 ? 18.219 -12.117 -12.883 1 98.12 98 SER A N 1
ATOM 749 C CA . SER A 1 98 ? 18.125 -12.391 -14.312 1 98.12 98 SER A CA 1
ATOM 750 C C . SER A 1 98 ? 17.922 -13.883 -14.57 1 98.12 98 SER A C 1
ATOM 752 O O . SER A 1 98 ? 17.422 -14.266 -15.625 1 98.12 98 SER A O 1
ATOM 754 N N . THR A 1 99 ? 18.266 -14.672 -13.602 1 98.69 99 THR A N 1
ATOM 755 C CA . THR A 1 99 ? 18.156 -16.109 -13.805 1 98.69 99 THR A CA 1
ATOM 756 C C . THR A 1 99 ? 16.719 -16.578 -13.68 1 98.69 99 THR A C 1
ATOM 758 O O . THR A 1 99 ? 16.391 -17.703 -14.055 1 98.69 99 THR A O 1
ATOM 761 N N . ALA A 1 100 ? 15.852 -15.695 -13.195 1 98.69 100 ALA A N 1
ATOM 762 C CA . ALA A 1 100 ? 14.438 -16.031 -13.055 1 98.69 100 ALA A CA 1
ATOM 763 C C . ALA A 1 100 ? 13.773 -16.203 -14.422 1 98.69 100 ALA A C 1
ATOM 765 O O . ALA A 1 100 ? 12.734 -16.859 -14.539 1 98.69 100 ALA A O 1
ATOM 766 N N . LEU A 1 101 ? 14.289 -15.562 -15.422 1 98.38 101 LEU A N 1
ATOM 767 C CA . LEU A 1 101 ? 13.852 -15.617 -16.812 1 98.38 101 LEU A CA 1
ATOM 768 C C . LEU A 1 101 ? 12.43 -15.109 -16.969 1 98.38 101 LEU A C 1
ATOM 770 O O . LEU A 1 101 ? 12.086 -14.039 -16.438 1 98.38 101 LEU A O 1
ATOM 774 N N . LEU A 1 102 ? 11.555 -15.688 -17.75 1 98.38 102 LEU A N 1
ATOM 775 C CA . LEU A 1 102 ? 10.273 -15.117 -18.156 1 98.38 102 LEU A CA 1
ATOM 776 C C . LEU A 1 102 ? 9.219 -15.32 -17.062 1 98.38 102 LEU A C 1
ATOM 778 O O . LEU A 1 102 ? 9.43 -16.109 -16.141 1 98.38 102 LEU A O 1
ATOM 782 N N . HIS A 1 103 ? 8.133 -14.57 -17.188 1 98.69 103 HIS A N 1
ATOM 783 C CA . HIS A 1 103 ? 7 -14.773 -16.281 1 98.69 103 HIS A CA 1
ATOM 784 C C . HIS A 1 103 ? 6.488 -16.203 -16.344 1 98.69 103 HIS A C 1
ATOM 786 O O . HIS A 1 103 ? 6.445 -16.812 -17.422 1 98.69 103 HIS A O 1
ATOM 792 N N . TYR A 1 104 ? 6.125 -16.719 -15.219 1 98.81 104 TYR A N 1
ATOM 793 C CA . TYR A 1 104 ? 5.496 -18.031 -15.156 1 98.81 104 TYR A CA 1
ATOM 794 C C . TYR A 1 104 ? 4.176 -18.047 -15.922 1 98.81 104 TYR A C 1
ATOM 796 O O . TYR A 1 104 ? 3.328 -17.172 -15.711 1 98.81 104 TYR A O 1
ATOM 804 N N . LYS A 1 105 ? 3.975 -19.047 -16.812 1 97.94 105 LYS A N 1
ATOM 805 C CA . LYS A 1 105 ? 2.742 -19.25 -17.578 1 97.94 105 LYS A CA 1
ATOM 806 C C . LYS A 1 105 ? 2.225 -20.672 -17.406 1 97.94 105 LYS A C 1
ATOM 808 O O . LYS A 1 105 ? 3.006 -21.625 -17.422 1 97.94 105 LYS A O 1
ATOM 813 N N . VAL A 1 106 ? 0.922 -20.703 -17.344 1 97.5 106 VAL A N 1
ATOM 814 C CA . VAL A 1 106 ? 0.296 -22.031 -17.359 1 97.5 106 VAL A CA 1
ATOM 815 C C . VAL A 1 106 ? -0.43 -22.25 -18.672 1 97.5 106 VAL A C 1
ATOM 817 O O . VAL A 1 106 ? -0.966 -21.297 -19.266 1 97.5 106 VAL A O 1
ATOM 820 N N . PRO A 1 107 ? -0.424 -23.438 -19.141 1 94.69 107 PRO A N 1
ATOM 821 C CA . PRO A 1 107 ? -1.049 -23.703 -20.438 1 94.69 107 PRO A CA 1
ATOM 822 C C . PRO A 1 107 ? -2.553 -23.438 -20.438 1 94.69 107 PRO A C 1
ATOM 824 O O . PRO A 1 107 ? -3.1 -22.938 -21.422 1 94.69 107 PRO A O 1
ATOM 827 N N . THR A 1 108 ? -3.201 -23.75 -19.359 1 93.44 108 THR A N 1
ATOM 828 C CA . THR A 1 108 ? -4.645 -23.578 -19.234 1 93.44 108 THR A CA 1
ATOM 829 C C . THR A 1 108 ? -4.977 -22.828 -17.953 1 93.44 108 THR A C 1
ATOM 831 O O . THR A 1 108 ? -4.891 -23.375 -16.844 1 93.44 108 THR A O 1
ATOM 834 N N . PRO A 1 109 ? -5.391 -21.562 -18.125 1 92.56 109 PRO A N 1
ATOM 835 C CA . PRO A 1 109 ? -5.801 -20.844 -16.922 1 92.56 109 PRO A CA 1
ATOM 836 C C . PRO A 1 109 ? -6.992 -21.484 -16.219 1 92.56 109 PRO A C 1
ATOM 838 O O . PRO A 1 109 ? -7.676 -22.328 -16.812 1 92.56 109 PRO A O 1
ATOM 841 N N . LYS A 1 110 ? -7.168 -21.109 -15 1 94.38 110 LYS A N 1
ATOM 842 C CA . LYS A 1 110 ? -8.266 -21.672 -14.227 1 94.38 110 LYS A CA 1
ATOM 843 C C . LYS A 1 110 ? -9.609 -21.422 -14.914 1 94.38 110 LYS A C 1
ATOM 845 O O . LYS A 1 110 ? -9.867 -20.312 -15.398 1 94.38 110 LYS A O 1
ATOM 850 N N . PRO A 1 111 ? -10.453 -22.406 -14.883 1 92.5 111 PRO A N 1
ATOM 851 C CA . PRO A 1 111 ? -11.742 -22.266 -15.555 1 92.5 111 PRO A CA 1
ATOM 852 C C . PRO A 1 111 ? -12.625 -21.172 -14.938 1 92.5 111 PRO A C 1
ATOM 854 O O . PRO A 1 111 ? -13.469 -20.594 -15.617 1 92.5 111 PRO A O 1
ATOM 857 N N . SER A 1 112 ? -12.391 -20.891 -13.734 1 92.94 112 SER A N 1
ATOM 858 C CA . SER A 1 112 ? -13.203 -19.906 -13.031 1 92.94 112 SER A CA 1
ATOM 859 C C . SER A 1 112 ? -12.867 -18.484 -13.484 1 92.94 112 SER A C 1
ATOM 861 O O . SER A 1 112 ? -13.617 -17.547 -13.211 1 92.94 112 SER A O 1
ATOM 863 N N . CYS A 1 113 ? -11.773 -18.281 -14.125 1 95.56 113 CYS A N 1
ATOM 864 C CA . CYS A 1 113 ? -11.391 -16.953 -14.586 1 95.56 113 CYS A CA 1
ATOM 865 C C . CYS A 1 113 ? -11.953 -16.672 -15.977 1 95.56 113 CYS A C 1
ATOM 867 O O . CYS A 1 113 ? -11.609 -17.375 -16.938 1 95.56 113 CYS A O 1
ATOM 869 N N . THR A 1 114 ? -12.758 -15.562 -16.109 1 93 114 THR A N 1
ATOM 870 C CA . THR A 1 114 ? -13.43 -15.266 -17.359 1 93 114 THR A CA 1
ATOM 871 C C . THR A 1 114 ? -13.031 -13.883 -17.875 1 93 114 THR A C 1
ATOM 873 O O . THR A 1 114 ? -13.664 -13.336 -18.781 1 93 114 THR A O 1
ATOM 876 N N . SER A 1 115 ? -12.055 -13.305 -17.219 1 94.12 115 SER A N 1
ATOM 877 C CA . SER A 1 115 ? -11.656 -11.961 -17.625 1 94.12 115 SER A CA 1
ATOM 878 C C . SER A 1 115 ? -11.141 -11.945 -19.062 1 94.12 115 SER A C 1
ATOM 880 O O . SER A 1 115 ? -10.414 -12.852 -19.469 1 94.12 115 SER A O 1
ATOM 882 N N . GLU A 1 116 ? -11.414 -10.844 -19.75 1 93.06 116 GLU A N 1
ATOM 883 C CA . GLU A 1 116 ? -10.938 -10.672 -21.109 1 93.06 116 GLU A CA 1
ATOM 884 C C . GLU A 1 116 ? -9.68 -9.805 -21.156 1 93.06 116 GLU A C 1
ATOM 886 O O . GLU A 1 116 ? -9.055 -9.648 -22.203 1 93.06 116 GLU A O 1
ATOM 891 N N . ILE A 1 117 ? -9.391 -9.258 -19.984 1 91.31 117 ILE A N 1
ATOM 892 C CA . ILE A 1 117 ? -8.156 -8.484 -19.906 1 91.31 117 ILE A CA 1
ATOM 893 C C . ILE A 1 117 ? -6.957 -9.391 -20.188 1 91.31 117 ILE A C 1
ATOM 895 O O . ILE A 1 117 ? -6.859 -10.484 -19.625 1 91.31 117 ILE A O 1
ATOM 899 N N . LYS A 1 118 ? -6.094 -8.891 -21 1 89.56 118 LYS A N 1
ATOM 900 C CA . LYS A 1 118 ? -4.93 -9.672 -21.422 1 89.56 118 LYS A CA 1
ATOM 901 C C . LYS A 1 118 ? -4.109 -10.117 -20.203 1 89.56 118 LYS A C 1
ATOM 903 O O . LYS A 1 118 ? -3.783 -9.305 -19.344 1 89.56 118 LYS A O 1
ATOM 908 N N . ASN A 1 119 ? -3.799 -11.406 -20.109 1 93.12 119 ASN A N 1
ATOM 909 C CA . ASN A 1 119 ? -2.918 -12.062 -19.156 1 93.12 119 ASN A CA 1
ATOM 910 C C . ASN A 1 119 ? -3.502 -12.023 -17.75 1 93.12 119 ASN A C 1
ATOM 912 O O . ASN A 1 119 ? -2.875 -12.492 -16.797 1 93.12 119 ASN A O 1
ATOM 916 N N . TYR A 1 120 ? -4.688 -11.492 -17.578 1 96 120 TYR A N 1
ATOM 917 C CA . TYR A 1 120 ? -5.305 -11.391 -16.266 1 96 120 TYR A CA 1
ATOM 918 C C . TYR A 1 120 ? -5.414 -12.758 -15.609 1 96 120 TYR A C 1
ATOM 920 O O . TYR A 1 120 ? -5.148 -12.906 -14.414 1 96 120 TYR A O 1
ATOM 928 N N . CYS A 1 121 ? -5.73 -13.789 -16.406 1 97.56 121 CYS A N 1
ATOM 929 C CA . CYS A 1 121 ? -6.023 -15.102 -15.844 1 97.56 121 CYS A CA 1
ATOM 930 C C . CYS A 1 121 ? -4.742 -15.906 -15.633 1 97.56 121 CYS A C 1
ATOM 932 O O . CYS A 1 121 ? -4.777 -17.016 -15.094 1 97.56 121 CYS A O 1
ATOM 934 N N . GLN A 1 122 ? -3.598 -15.367 -16.016 1 98.06 122 GLN A N 1
ATOM 935 C CA . GLN A 1 122 ? -2.32 -16.016 -15.75 1 98.06 122 GLN A CA 1
ATOM 936 C C . GLN A 1 122 ? -1.883 -15.805 -14.305 1 98.06 122 GLN A C 1
ATOM 938 O O . GLN A 1 122 ? -1.964 -14.695 -13.781 1 98.06 122 GLN A O 1
ATOM 943 N N . PRO A 1 123 ? -1.351 -16.891 -13.672 1 98 123 PRO A N 1
ATOM 944 C CA . PRO A 1 123 ? -1.051 -16.812 -12.242 1 98 123 PRO A CA 1
ATOM 945 C C . PRO A 1 123 ? 0.039 -15.789 -11.922 1 98 123 PRO A C 1
ATOM 947 O O . PRO A 1 123 ? 0.047 -15.211 -10.836 1 98 123 PRO A O 1
ATOM 950 N N . ALA A 1 124 ? 0.871 -15.453 -12.844 1 98.44 124 ALA A N 1
ATOM 951 C CA . ALA A 1 124 ? 2.064 -14.656 -12.57 1 98.44 124 ALA A CA 1
ATOM 952 C C . ALA A 1 124 ? 1.735 -13.164 -12.531 1 98.44 124 ALA A C 1
ATOM 954 O O . ALA A 1 124 ? 2.557 -12.352 -12.102 1 98.44 124 ALA A O 1
ATOM 955 N N . GLU A 1 125 ? 0.562 -12.75 -12.953 1 98 125 GLU A N 1
ATOM 956 C CA . GLU A 1 125 ? 0.298 -11.359 -13.312 1 98 125 GLU A CA 1
ATOM 957 C C . GLU A 1 125 ? -0.403 -10.617 -12.18 1 98 125 GLU A C 1
ATOM 959 O O . GLU A 1 125 ? -1.485 -10.062 -12.367 1 98 125 GLU A O 1
ATOM 964 N N . PHE A 1 126 ? 0.281 -10.477 -11.094 1 98.12 126 PHE A N 1
ATOM 965 C CA . PHE A 1 126 ? -0.265 -9.859 -9.898 1 98.12 126 PHE A CA 1
ATOM 966 C C . PHE A 1 126 ? -0.637 -8.406 -10.156 1 98.12 126 PHE A C 1
ATOM 968 O O . PHE A 1 126 ? -1.736 -7.969 -9.805 1 98.12 126 PHE A O 1
ATOM 975 N N . PRO A 1 127 ? 0.24 -7.598 -10.812 1 96.38 127 PRO A N 1
ATOM 976 C CA . PRO A 1 127 ? -0.1 -6.18 -10.977 1 96.38 127 PRO A CA 1
ATOM 977 C C . PRO A 1 127 ? -1.39 -5.973 -11.773 1 96.38 127 PRO A C 1
ATOM 979 O O . PRO A 1 127 ? -2.135 -5.027 -11.508 1 96.38 127 PRO A O 1
ATOM 982 N N . THR A 1 128 ? -1.627 -6.879 -12.719 1 94.94 128 THR A N 1
ATOM 983 C CA . THR A 1 128 ? -2.85 -6.777 -13.508 1 94.94 128 THR A CA 1
ATOM 984 C C . THR A 1 128 ? -4.082 -6.957 -12.625 1 94.94 128 THR A C 1
ATOM 986 O O . THR A 1 128 ? -5.109 -6.32 -12.852 1 94.94 128 THR A O 1
ATOM 989 N N . ARG A 1 129 ? -3.959 -7.75 -11.586 1 95.06 129 ARG A N 1
ATOM 990 C CA . ARG A 1 129 ? -5.109 -8.086 -10.758 1 95.06 129 ARG A CA 1
ATOM 991 C C . ARG A 1 129 ? -5.164 -7.203 -9.516 1 95.06 129 ARG A C 1
ATOM 993 O O . ARG A 1 129 ? -6.25 -6.836 -9.062 1 95.06 129 ARG A O 1
ATOM 1000 N N . HIS A 1 130 ? -3.967 -6.848 -8.969 1 96.38 130 HIS A N 1
ATOM 1001 C CA . HIS A 1 130 ? -3.949 -6.262 -7.633 1 96.38 130 HIS A CA 1
ATOM 1002 C C . HIS A 1 130 ? -3.232 -4.914 -7.629 1 96.38 130 HIS A C 1
ATOM 1004 O O . HIS A 1 130 ? -3.078 -4.289 -6.578 1 96.38 130 HIS A O 1
ATOM 1010 N N . GLY A 1 131 ? -2.766 -4.449 -8.844 1 94.38 131 GLY A N 1
ATOM 1011 C CA . GLY A 1 131 ? -2.008 -3.209 -8.922 1 94.38 131 GLY A CA 1
ATOM 1012 C C . GLY A 1 131 ? -0.549 -3.377 -8.539 1 94.38 131 GLY A C 1
ATOM 1013 O O . GLY A 1 131 ? -0.133 -4.453 -8.117 1 94.38 131 GLY A O 1
ATOM 1014 N N . ASN A 1 132 ? 0.208 -2.268 -8.68 1 96.94 132 ASN A N 1
ATOM 1015 C CA . ASN A 1 132 ? 1.625 -2.244 -8.336 1 96.94 132 ASN A CA 1
ATOM 1016 C C . ASN A 1 132 ? 1.83 -2.068 -6.832 1 96.94 132 ASN A C 1
ATOM 1018 O O . ASN A 1 132 ? 0.928 -1.614 -6.129 1 96.94 132 ASN A O 1
ATOM 1022 N N . LEU A 1 133 ? 3.035 -2.5 -6.383 1 97.56 133 LEU A N 1
ATOM 1023 C CA . LEU A 1 133 ? 3.451 -2.193 -5.02 1 97.56 133 LEU A CA 1
ATOM 1024 C C . LEU A 1 133 ? 3.664 -0.693 -4.84 1 97.56 133 LEU A C 1
ATOM 1026 O O . LEU A 1 133 ? 4.09 -0.007 -5.77 1 97.56 133 LEU A O 1
ATOM 1030 N N . PRO A 1 134 ? 3.414 -0.172 -3.633 1 94.62 134 PRO A N 1
ATOM 1031 C CA . PRO A 1 134 ? 3.553 1.267 -3.395 1 94.62 134 PRO A CA 1
ATOM 1032 C C . PRO A 1 134 ? 4.969 1.774 -3.656 1 94.62 134 PRO A C 1
ATOM 1034 O O . PRO A 1 134 ? 5.941 1.119 -3.279 1 94.62 134 PRO A O 1
ATOM 1037 N N . GLY A 1 135 ? 5.02 2.996 -4.242 1 94.62 135 GLY A N 1
ATOM 1038 C CA . GLY A 1 135 ? 6.328 3.482 -4.664 1 94.62 135 GLY A CA 1
ATOM 1039 C C . GLY A 1 135 ? 6.797 4.691 -3.875 1 94.62 135 GLY A C 1
ATOM 1040 O O . GLY A 1 135 ? 7.949 5.105 -3.996 1 94.62 135 GLY A O 1
ATOM 1041 N N . LEU A 1 136 ? 5.914 5.195 -3.031 1 94.56 136 LEU A N 1
ATOM 1042 C CA . LEU A 1 136 ? 6.242 6.469 -2.395 1 94.56 136 LEU A CA 1
ATOM 1043 C C . LEU A 1 136 ? 6.141 6.359 -0.877 1 94.56 136 LEU A C 1
ATOM 1045 O O . LEU A 1 136 ? 5.895 7.355 -0.194 1 94.56 136 LEU A O 1
ATOM 1049 N N . VAL A 1 137 ? 6.266 5.125 -0.324 1 95.06 137 VAL A N 1
ATOM 1050 C CA . VAL A 1 137 ? 6.223 4.91 1.118 1 95.06 137 VAL A CA 1
ATOM 1051 C C . VAL A 1 137 ? 7.488 4.176 1.566 1 95.06 137 VAL A C 1
ATOM 1053 O O . VAL A 1 137 ? 8.141 3.51 0.762 1 95.06 137 VAL A O 1
ATOM 1056 N N . ASP A 1 138 ? 7.77 4.27 2.836 1 92.75 138 ASP A N 1
ATOM 1057 C CA . ASP A 1 138 ? 8.992 3.686 3.385 1 92.75 138 ASP A CA 1
ATOM 1058 C C . ASP A 1 138 ? 8.859 2.17 3.529 1 92.75 138 ASP A C 1
ATOM 1060 O O . ASP A 1 138 ? 9.773 1.426 3.168 1 92.75 138 ASP A O 1
ATOM 1064 N N . VAL A 1 139 ? 7.867 1.753 4.195 1 96.88 139 VAL A N 1
ATOM 1065 C CA . VAL A 1 139 ? 7.551 0.356 4.48 1 96.88 139 VAL A CA 1
ATOM 1066 C C . VAL A 1 139 ? 6.055 0.114 4.281 1 96.88 139 VAL A C 1
ATOM 1068 O O . VAL A 1 139 ? 5.238 1.011 4.508 1 96.88 139 VAL A O 1
ATOM 1071 N N . PHE A 1 140 ? 5.73 -1.05 3.842 1 98.06 140 PHE A N 1
ATOM 1072 C CA . PHE A 1 140 ? 4.312 -1.383 3.754 1 98.06 140 PHE A CA 1
ATOM 1073 C C . PHE A 1 140 ? 4.086 -2.867 4.008 1 98.06 140 PHE A C 1
ATOM 1075 O O . PHE A 1 140 ? 5.004 -3.676 3.854 1 98.06 140 PHE A O 1
ATOM 1082 N N . THR A 1 141 ? 2.896 -3.23 4.387 1 98.25 141 THR A N 1
ATOM 1083 C CA . THR A 1 141 ? 2.32 -4.57 4.371 1 98.25 141 THR A CA 1
ATOM 1084 C C . THR A 1 141 ? 0.967 -4.57 3.666 1 98.25 141 THR A C 1
ATOM 1086 O O . THR A 1 141 ? 0.114 -3.725 3.947 1 98.25 141 THR A O 1
ATOM 1089 N N . LEU A 1 142 ? 0.87 -5.445 2.756 1 98 142 LEU A N 1
ATOM 1090 C CA . LEU A 1 142 ? -0.378 -5.648 2.029 1 98 142 LEU A CA 1
ATOM 1091 C C . LEU A 1 142 ? -0.936 -7.043 2.287 1 98 142 LEU A C 1
ATOM 1093 O O . LEU A 1 142 ? -0.179 -8.016 2.367 1 98 142 LEU A O 1
ATOM 1097 N N . ARG A 1 143 ? -2.191 -7.172 2.346 1 97.38 143 ARG A N 1
ATOM 1098 C CA . ARG A 1 143 ? -2.881 -8.461 2.34 1 97.38 143 ARG A CA 1
ATOM 1099 C C . ARG A 1 143 ? -3.824 -8.57 1.147 1 97.38 143 ARG A C 1
ATOM 1101 O O . ARG A 1 143 ? -4.719 -7.738 0.977 1 97.38 143 ARG A O 1
ATOM 1108 N N . ILE A 1 144 ? -3.65 -9.586 0.413 1 97 144 ILE A N 1
ATOM 1109 C CA . ILE A 1 144 ? -4.336 -9.82 -0.853 1 97 144 ILE A CA 1
ATOM 1110 C C . ILE A 1 144 ? -4.867 -11.25 -0.9 1 97 144 ILE A C 1
ATOM 1112 O O . ILE A 1 144 ? -4.176 -12.188 -0.498 1 97 144 ILE A O 1
ATOM 1116 N N . ASN A 1 145 ? -6.047 -11.398 -1.297 1 95.88 145 ASN A N 1
ATOM 1117 C CA . ASN A 1 145 ? -6.555 -12.719 -1.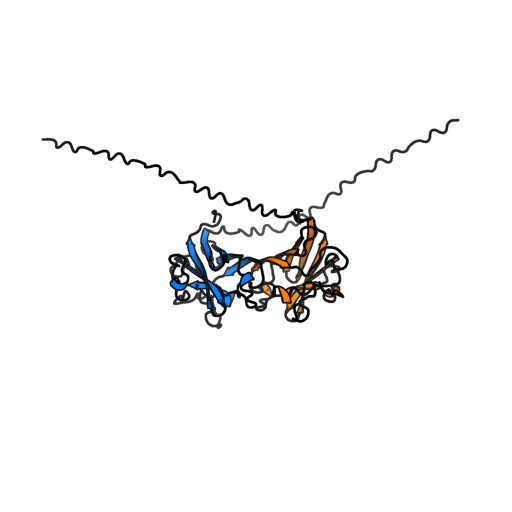639 1 95.88 145 ASN A CA 1
ATOM 1118 C C . ASN A 1 145 ? -6.605 -12.93 -3.15 1 95.88 145 ASN A C 1
ATOM 1120 O O . ASN A 1 145 ? -7.203 -12.125 -3.871 1 95.88 145 ASN A O 1
ATOM 1124 N N . ASP A 1 146 ? -5.949 -13.977 -3.586 1 96.94 146 ASP A N 1
ATOM 1125 C CA . ASP A 1 146 ? -5.848 -14.297 -5.008 1 96.94 146 ASP A CA 1
ATOM 1126 C C . ASP A 1 146 ? -6.355 -15.711 -5.293 1 96.94 146 ASP A C 1
ATOM 1128 O O . ASP A 1 146 ? -6.031 -16.641 -4.566 1 96.94 146 ASP A O 1
ATOM 1132 N N . ASN A 1 147 ? -7.129 -15.844 -6.324 1 96.31 147 ASN A N 1
ATOM 1133 C CA . ASN A 1 147 ? -7.652 -17.172 -6.605 1 96.31 147 ASN A CA 1
ATOM 1134 C C . ASN A 1 147 ? -7.098 -17.734 -7.914 1 96.31 147 ASN A C 1
ATOM 1136 O O . ASN A 1 147 ? -7.633 -18.703 -8.461 1 96.31 147 ASN A O 1
ATOM 1140 N N . LEU A 1 148 ? -6.035 -17.094 -8.414 1 97.62 148 LEU A N 1
ATOM 1141 C CA . LEU A 1 148 ? -5.535 -17.578 -9.703 1 97.62 148 LEU A CA 1
ATOM 1142 C C . LEU A 1 148 ? -4.176 -18.25 -9.547 1 97.62 148 LEU A C 1
ATOM 1144 O O . LEU A 1 148 ? -3.643 -18.812 -10.5 1 97.62 148 LEU A O 1
ATOM 1148 N N . ILE A 1 149 ? -3.611 -18.266 -8.367 1 97.62 149 ILE A N 1
ATOM 1149 C CA . ILE A 1 149 ? -2.383 -19.016 -8.109 1 97.62 149 ILE A CA 1
ATOM 1150 C C . ILE A 1 149 ? -2.707 -20.297 -7.344 1 97.62 149 ILE A C 1
ATOM 1152 O O . ILE A 1 149 ? -3.738 -20.375 -6.672 1 97.62 149 ILE A O 1
ATOM 1156 N N . ASP A 1 150 ? -1.765 -21.234 -7.453 1 95.81 150 ASP A N 1
ATOM 1157 C CA . ASP A 1 150 ? -1.852 -22.5 -6.738 1 95.81 150 ASP A CA 1
ATOM 1158 C C . ASP A 1 150 ? -0.569 -22.781 -5.961 1 95.81 150 ASP A C 1
ATOM 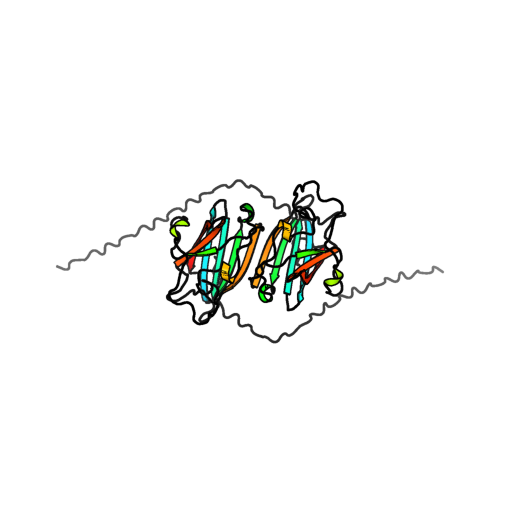1160 O O . ASP A 1 150 ? 0.529 -22.484 -6.43 1 95.81 150 ASP A O 1
ATOM 1164 N N . LEU A 1 151 ? -0.797 -23.469 -4.82 1 96.62 151 LEU A N 1
ATOM 1165 C CA . LEU A 1 151 ? 0.362 -23.844 -4.023 1 96.62 151 LEU A CA 1
ATOM 1166 C C . LEU A 1 151 ? 0.616 -25.344 -4.113 1 96.62 151 LEU A C 1
ATOM 1168 O O . LEU A 1 151 ? 1.575 -25.859 -3.529 1 96.62 151 LEU A O 1
ATOM 1172 N N . THR A 1 152 ? -0.274 -26.016 -4.859 1 94.06 152 THR A N 1
ATOM 1173 C CA . THR A 1 152 ? -0.146 -27.453 -5.066 1 94.06 152 THR A CA 1
ATOM 1174 C C . THR A 1 152 ? -0.463 -27.812 -6.516 1 94.06 152 THR A C 1
ATOM 1176 O O . THR A 1 152 ? -0.964 -26.984 -7.277 1 94.06 152 THR A O 1
ATOM 1179 N N . GLY A 1 153 ? -0.063 -29.047 -6.82 1 93.69 153 GLY A N 1
ATOM 1180 C CA . GLY A 1 153 ? -0.406 -29.531 -8.148 1 93.69 153 GLY A CA 1
ATOM 1181 C C . GLY A 1 153 ? 0.546 -29.031 -9.227 1 93.69 153 GLY A C 1
ATOM 1182 O O . GLY A 1 153 ? 1.561 -28.406 -8.922 1 93.69 153 GLY A O 1
ATOM 1183 N N . PRO A 1 154 ? 0.255 -29.328 -10.438 1 95.25 154 PRO A N 1
ATOM 1184 C CA . PRO A 1 154 ? 1.174 -29.062 -11.547 1 95.25 154 PRO A CA 1
ATOM 1185 C C . PRO A 1 154 ? 1.374 -27.578 -11.797 1 95.25 154 PRO A C 1
ATOM 1187 O O . PRO A 1 154 ? 2.389 -27.172 -12.375 1 95.25 154 PRO A O 1
ATOM 1190 N N . ASN A 1 155 ? 0.411 -26.766 -11.391 1 96.62 155 ASN A N 1
ATOM 1191 C CA . ASN A 1 155 ? 0.495 -25.328 -11.641 1 96.62 155 ASN A CA 1
ATOM 1192 C C . ASN A 1 155 ? 0.944 -24.562 -10.398 1 96.62 155 ASN A C 1
ATOM 1194 O O . ASN A 1 155 ? 0.771 -23.359 -10.312 1 96.62 155 ASN A O 1
ATOM 1198 N N . SER A 1 156 ? 1.511 -25.297 -9.422 1 96.94 156 SER A N 1
ATOM 1199 C CA . SER A 1 156 ? 1.995 -24.672 -8.203 1 96.94 156 SER A CA 1
ATOM 1200 C C . SER A 1 156 ? 3.059 -23.625 -8.5 1 96.94 156 SER A C 1
ATOM 1202 O O . SER A 1 156 ? 3.934 -23.844 -9.344 1 96.94 156 SER A O 1
ATOM 1204 N N . ILE A 1 157 ? 3.006 -22.531 -7.719 1 98.38 157 ILE A N 1
ATOM 1205 C CA . ILE A 1 157 ? 4.035 -21.516 -7.906 1 98.38 157 ILE A CA 1
ATOM 1206 C C . ILE A 1 157 ? 5.262 -21.859 -7.062 1 98.38 157 ILE A C 1
ATOM 1208 O O . ILE A 1 157 ? 6.305 -21.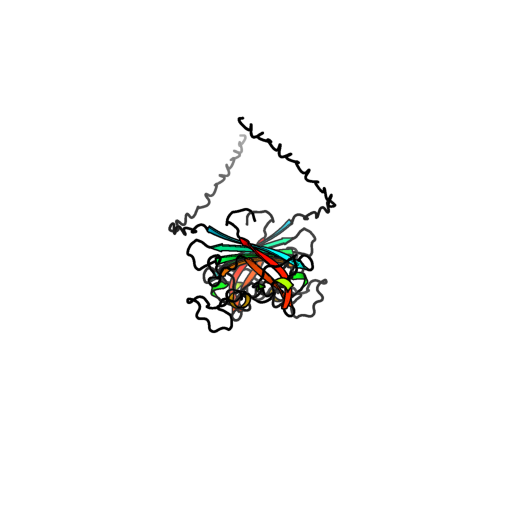203 -7.18 1 98.38 157 ILE A O 1
ATOM 1212 N N . ILE A 1 158 ? 5.156 -22.844 -6.18 1 98.25 158 ILE A N 1
ATOM 1213 C CA . ILE A 1 158 ? 6.305 -23.25 -5.375 1 98.25 158 ILE A CA 1
ATOM 1214 C C . ILE A 1 158 ? 7.422 -23.75 -6.285 1 98.25 158 ILE A C 1
ATOM 1216 O O . ILE A 1 158 ? 7.164 -24.5 -7.23 1 98.25 158 ILE A O 1
ATOM 1220 N N . GLY A 1 159 ? 8.586 -23.344 -5.98 1 98.5 159 GLY A N 1
ATOM 1221 C CA . GLY A 1 159 ? 9.719 -23.688 -6.828 1 98.5 159 GLY A CA 1
ATOM 1222 C C . GLY A 1 159 ? 10.008 -22.641 -7.891 1 98.5 159 GLY A C 1
ATOM 1223 O O . GLY A 1 159 ? 11.039 -22.703 -8.562 1 98.5 159 GLY A O 1
ATOM 1224 N N . LYS A 1 160 ? 9.094 -21.672 -8.023 1 98.81 160 LYS A N 1
ATOM 1225 C CA . LYS A 1 160 ? 9.281 -20.516 -8.883 1 98.81 160 LYS A CA 1
ATOM 1226 C C . LYS A 1 160 ? 9.883 -19.344 -8.102 1 98.81 160 LYS A C 1
ATOM 1228 O O . LYS A 1 160 ? 10.453 -19.547 -7.027 1 98.81 160 LYS A O 1
ATOM 1233 N N . SER A 1 161 ? 9.812 -18.141 -8.664 1 98.94 161 SER A N 1
ATOM 1234 C CA . SER A 1 161 ? 10.391 -17 -7.984 1 98.94 161 SER A CA 1
ATOM 1235 C C . SER A 1 161 ? 9.516 -15.758 -8.156 1 98.94 161 SER A C 1
ATOM 1237 O O . SER A 1 161 ? 8.672 -15.703 -9.055 1 98.94 161 SER A O 1
ATOM 1239 N N . ILE A 1 162 ? 9.672 -14.852 -7.25 1 98.94 162 ILE A N 1
ATOM 1240 C CA . ILE A 1 162 ? 9.102 -13.516 -7.371 1 98.94 162 ILE A CA 1
ATOM 1241 C C . ILE A 1 162 ? 10.188 -12.539 -7.828 1 98.94 162 ILE A C 1
ATOM 1243 O O . ILE A 1 162 ? 11.312 -12.57 -7.328 1 98.94 162 ILE A O 1
ATOM 1247 N N . VAL A 1 163 ? 9.875 -11.75 -8.781 1 98.94 163 VAL A N 1
ATOM 1248 C CA . VAL A 1 163 ? 10.719 -10.625 -9.164 1 98.94 163 VAL A CA 1
ATOM 1249 C C . VAL A 1 163 ? 9.953 -9.312 -8.984 1 98.94 163 VAL A C 1
ATOM 1251 O O . VAL A 1 163 ? 8.812 -9.188 -9.438 1 98.94 163 VAL A O 1
ATOM 1254 N N . VAL A 1 164 ? 10.547 -8.391 -8.305 1 98.81 164 VAL A N 1
ATOM 1255 C CA . VAL A 1 164 ? 10.07 -7.02 -8.195 1 98.81 164 VAL A CA 1
ATOM 1256 C C . VAL A 1 164 ? 10.797 -6.137 -9.203 1 98.81 164 VAL A C 1
ATOM 1258 O O . VAL A 1 164 ? 12.031 -6.062 -9.195 1 98.81 164 VAL A O 1
ATOM 1261 N N . HIS A 1 165 ? 10.008 -5.469 -9.992 1 98.5 165 HIS A N 1
ATOM 1262 C CA . HIS A 1 165 ? 10.586 -4.699 -11.086 1 98.5 165 HIS A CA 1
ATOM 1263 C C . HIS A 1 165 ? 10.672 -3.219 -10.727 1 98.5 165 HIS A C 1
ATOM 1265 O O . HIS A 1 165 ? 9.852 -2.711 -9.961 1 98.5 165 HIS A O 1
ATOM 1271 N N . GLY A 1 166 ? 11.672 -2.576 -11.266 1 95.94 166 GLY A N 1
ATOM 1272 C CA . GLY A 1 166 ? 11.773 -1.125 -11.227 1 95.94 166 GLY A CA 1
ATOM 1273 C C . GLY A 1 166 ? 11.289 -0.461 -12.5 1 95.94 166 GLY A C 1
ATOM 1274 O O . GLY A 1 166 ? 10.469 -1.023 -13.227 1 95.94 166 GLY A O 1
ATOM 1275 N N . ALA A 1 167 ? 11.742 0.742 -12.625 1 92.81 167 ALA A N 1
ATOM 1276 C CA . ALA A 1 167 ? 11.438 1.459 -13.859 1 92.81 167 ALA A CA 1
ATOM 1277 C C . ALA A 1 167 ? 11.953 0.695 -15.078 1 92.81 167 ALA A C 1
ATOM 1279 O O . ALA A 1 167 ? 13 0.055 -15.016 1 92.81 167 ALA A O 1
ATOM 1280 N N . ASN A 1 168 ? 11.203 0.776 -16.188 1 93.06 168 ASN A N 1
ATOM 1281 C CA . ASN A 1 168 ? 11.57 0.127 -17.438 1 93.06 168 ASN A CA 1
ATOM 1282 C C . ASN A 1 168 ? 11.766 -1.375 -17.25 1 93.06 168 ASN A C 1
ATOM 1284 O O . ASN A 1 168 ? 12.664 -1.966 -17.844 1 93.06 168 ASN A O 1
ATOM 1288 N N . LEU A 1 169 ? 11.18 -1.945 -16.312 1 91.81 169 LEU A N 1
ATOM 1289 C CA . LEU A 1 169 ? 11.078 -3.381 -16.078 1 91.81 169 LEU A CA 1
ATOM 1290 C C . LEU A 1 169 ? 12.414 -3.943 -15.594 1 91.81 169 LEU A C 1
ATOM 1292 O O . LEU A 1 169 ? 12.648 -5.152 -15.672 1 91.81 169 LEU A O 1
ATOM 1296 N N . THR A 1 170 ? 13.273 -3.07 -15.125 1 96.38 170 THR A N 1
ATOM 1297 C CA . THR A 1 170 ? 14.5 -3.561 -14.492 1 96.38 170 THR A CA 1
ATOM 1298 C C . THR A 1 170 ? 14.164 -4.527 -13.359 1 96.38 170 THR A C 1
ATOM 1300 O O . THR A 1 170 ? 13.195 -4.328 -12.625 1 96.38 170 THR A O 1
ATOM 1303 N N . ARG A 1 171 ? 15.031 -5.574 -13.234 1 98.25 171 ARG A N 1
ATOM 1304 C CA . ARG A 1 171 ? 14.828 -6.551 -12.172 1 98.25 171 ARG A CA 1
ATOM 1305 C C . ARG A 1 171 ? 15.5 -6.105 -10.883 1 98.25 171 ARG A C 1
ATOM 1307 O O . ARG A 1 171 ? 16.688 -6.391 -10.656 1 98.25 171 ARG A O 1
ATOM 1314 N N . LEU A 1 172 ? 14.781 -5.461 -9.984 1 98 172 LEU A N 1
ATOM 1315 C CA . LEU A 1 172 ? 15.297 -4.738 -8.82 1 98 172 LEU A CA 1
ATOM 1316 C C . LEU A 1 172 ? 15.586 -5.695 -7.672 1 98 172 LEU A C 1
ATOM 1318 O O . LEU A 1 172 ? 16.594 -5.547 -6.973 1 98 172 LEU A O 1
ATOM 1322 N N . ALA A 1 173 ? 14.711 -6.59 -7.363 1 98.75 173 ALA A N 1
ATOM 1323 C CA . ALA A 1 173 ? 14.805 -7.543 -6.262 1 98.75 173 ALA A CA 1
ATOM 1324 C C . ALA A 1 173 ? 14.086 -8.852 -6.605 1 98.75 173 ALA A C 1
ATOM 1326 O O . ALA A 1 173 ? 13.258 -8.891 -7.516 1 98.75 173 ALA A O 1
ATOM 1327 N N . CYS A 1 174 ? 14.453 -9.883 -5.906 1 98.88 174 CYS A N 1
ATOM 1328 C CA . CYS A 1 174 ? 13.859 -11.18 -6.211 1 98.88 174 CYS A CA 1
ATOM 1329 C C . CYS A 1 174 ? 14.078 -12.156 -5.062 1 98.88 174 CYS A C 1
ATOM 1331 O O . CYS A 1 174 ? 14.781 -11.852 -4.102 1 98.88 174 CYS A O 1
ATOM 1333 N N . GLY A 1 175 ? 13.398 -13.273 -5.125 1 98.94 175 GLY A N 1
ATOM 1334 C CA . GLY A 1 175 ? 13.531 -14.383 -4.199 1 98.94 175 GLY A CA 1
ATOM 1335 C C . GLY A 1 175 ? 12.773 -15.625 -4.645 1 98.94 175 GLY A C 1
ATOM 1336 O O . GLY A 1 175 ? 11.867 -15.539 -5.473 1 98.94 175 GLY A O 1
ATOM 1337 N N . ASN A 1 176 ? 13.109 -16.734 -4.117 1 98.94 176 ASN A N 1
ATOM 1338 C CA . ASN A 1 176 ? 12.5 -18 -4.48 1 98.94 176 ASN A CA 1
ATOM 1339 C C . ASN A 1 176 ? 11.273 -18.297 -3.629 1 98.94 176 ASN A C 1
ATOM 1341 O O . ASN A 1 176 ? 11.266 -18.031 -2.426 1 98.94 176 ASN A O 1
ATOM 1345 N N . ILE A 1 177 ? 10.289 -18.859 -4.242 1 98.88 177 ILE A N 1
ATOM 1346 C CA . ILE A 1 177 ? 9.094 -19.297 -3.527 1 98.88 177 ILE A CA 1
ATOM 1347 C C . ILE A 1 177 ? 9.32 -20.688 -2.945 1 98.88 177 ILE A C 1
ATOM 1349 O O . ILE A 1 177 ? 9.352 -21.672 -3.682 1 98.88 177 ILE A O 1
ATOM 1353 N N . GLU A 1 178 ? 9.367 -20.781 -1.646 1 98.31 178 GLU A N 1
ATOM 1354 C CA . GLU A 1 178 ? 9.688 -22.016 -0.953 1 98.31 178 GLU A CA 1
ATOM 1355 C C . GLU A 1 178 ? 8.508 -22.5 -0.111 1 98.31 178 GLU A C 1
ATOM 1357 O O . GLU A 1 178 ? 7.727 -21.688 0.396 1 98.31 178 GLU A O 1
ATOM 1362 N N . PRO A 1 179 ? 8.484 -23.797 0.014 1 96.38 179 PRO A N 1
ATOM 1363 C CA . PRO A 1 179 ? 7.418 -24.281 0.894 1 96.38 179 PRO A CA 1
ATOM 1364 C C . PRO A 1 179 ? 7.582 -23.812 2.336 1 96.38 179 PRO A C 1
ATOM 1366 O O . PRO A 1 179 ? 8.711 -23.672 2.82 1 96.38 179 PRO A O 1
ATOM 1369 N N . TRP A 1 180 ? 6.457 -23.547 2.979 1 93 180 TRP A N 1
ATOM 1370 C CA . TRP A 1 180 ? 6.414 -23.062 4.355 1 93 180 TRP A CA 1
ATOM 1371 C C . TRP A 1 180 ? 5.125 -23.516 5.043 1 93 180 TRP A C 1
ATOM 1373 O O . TRP A 1 180 ? 4.07 -23.594 4.41 1 93 180 TRP A O 1
ATOM 1383 N N . THR A 1 181 ? 5.145 -23.875 6.25 1 88.12 181 THR A N 1
ATOM 1384 C CA . THR A 1 181 ? 3.949 -24.188 7.027 1 88.12 181 THR A CA 1
ATOM 1385 C C . THR A 1 181 ? 3.439 -22.953 7.754 1 88.12 181 THR A C 1
ATOM 1387 O O . THR A 1 181 ? 4.141 -22.391 8.594 1 88.12 181 THR A O 1
ATOM 1390 N N . PRO A 1 182 ? 2.254 -22.641 7.422 1 85.81 182 PRO A N 1
ATOM 1391 C CA . PRO A 1 182 ? 1.713 -21.453 8.102 1 85.81 182 PRO A CA 1
ATOM 1392 C C . PRO A 1 182 ? 1.744 -21.578 9.617 1 85.81 182 PRO A C 1
ATOM 1394 O O . PRO A 1 182 ? 1.377 -22.625 10.164 1 85.81 182 PRO A O 1
ATOM 1397 N N . GLY A 1 183 ? 2.092 -20.484 10.305 1 75.81 183 GLY A N 1
ATOM 1398 C CA . GLY A 1 183 ? 2.229 -20.516 11.75 1 75.81 183 GLY A CA 1
ATOM 1399 C C . GLY A 1 183 ? 3.646 -20.812 12.211 1 75.81 183 GLY A C 1
ATOM 1400 O O . GLY A 1 183 ? 3.996 -20.547 13.359 1 75.81 183 GLY A O 1
ATOM 1401 N N . ALA A 1 184 ? 4.418 -21.328 11.195 1 73 184 ALA A N 1
ATOM 1402 C CA . ALA A 1 184 ? 5.828 -21.562 11.516 1 73 184 ALA A CA 1
ATOM 1403 C C . ALA A 1 184 ? 6.625 -20.266 11.438 1 73 184 ALA A C 1
ATOM 1405 O O . ALA A 1 184 ? 6.188 -19.297 10.805 1 73 184 ALA A O 1
ATOM 1406 N N . LYS A 1 185 ? 7.715 -20.25 12.219 1 67.31 185 LYS A N 1
ATOM 1407 C CA . LYS A 1 185 ? 8.578 -19.078 12.156 1 67.31 185 LYS A CA 1
ATOM 1408 C C . LYS A 1 185 ? 9.133 -18.875 10.742 1 67.31 185 LYS A C 1
ATOM 1410 O O . LYS A 1 185 ? 9.578 -19.828 10.102 1 67.31 185 LYS A O 1
ATOM 1415 N N . ALA A 1 186 ? 9.016 -17.781 10.234 1 70.75 186 ALA A N 1
ATOM 1416 C CA . ALA A 1 186 ? 9.469 -17.438 8.883 1 70.75 186 ALA A CA 1
ATOM 1417 C C . ALA A 1 186 ? 10.953 -17.094 8.883 1 70.75 186 ALA A C 1
ATOM 1419 O O . ALA A 1 186 ? 11.469 -16.516 9.844 1 70.75 186 ALA A O 1
ATOM 1420 N N . MET B 1 1 ? 36.344 -73.812 7.918 1 29 1 MET B N 1
ATOM 1421 C CA . MET B 1 1 ? 37.156 -72.625 8.375 1 29 1 MET B CA 1
ATOM 1422 C C . MET B 1 1 ? 36.344 -71.375 8.312 1 29 1 MET B C 1
ATOM 1424 O O . MET B 1 1 ? 35.844 -71 7.246 1 29 1 MET B O 1
ATOM 1428 N N . ALA B 1 2 ? 35.594 -71.125 9.422 1 33.94 2 ALA B N 1
ATOM 1429 C CA . ALA B 1 2 ? 34.562 -70.125 9.797 1 33.94 2 ALA B CA 1
ATOM 1430 C C . ALA B 1 2 ? 35.062 -68.688 9.742 1 33.94 2 ALA B C 1
ATOM 1432 O O . ALA B 1 2 ? 36 -68.375 10.453 1 33.94 2 ALA B O 1
ATOM 1433 N N . HIS B 1 3 ? 35.125 -68.125 8.477 1 33.81 3 HIS B N 1
ATOM 1434 C CA . HIS B 1 3 ? 35.625 -66.812 8.133 1 33.81 3 HIS B CA 1
ATOM 1435 C C . HIS B 1 3 ? 34.969 -65.688 8.992 1 33.81 3 HIS B C 1
ATOM 1437 O O . HIS B 1 3 ? 33.75 -65.562 9.008 1 33.81 3 HIS B O 1
ATOM 1443 N N . THR B 1 4 ? 35.531 -65.438 10.117 1 31.47 4 THR B N 1
ATOM 1444 C CA . THR B 1 4 ? 35.156 -64.438 11.148 1 31.47 4 THR B CA 1
ATOM 1445 C C . THR B 1 4 ? 35.094 -63.031 10.578 1 31.47 4 THR B C 1
ATOM 1447 O O . THR B 1 4 ? 36.094 -62.531 10.062 1 31.47 4 THR B O 1
ATOM 1450 N N . ILE B 1 5 ? 34.031 -62.688 9.93 1 31.8 5 ILE B N 1
ATOM 1451 C CA . ILE B 1 5 ? 33.781 -61.375 9.289 1 31.8 5 ILE B CA 1
ATOM 1452 C C . ILE B 1 5 ? 33.938 -60.25 10.305 1 31.8 5 ILE B C 1
ATOM 1454 O O . ILE B 1 5 ? 33.281 -60.25 11.352 1 31.8 5 ILE B O 1
ATOM 1458 N N . ALA B 1 6 ? 35.156 -59.719 10.422 1 28.02 6 ALA B N 1
ATOM 1459 C CA . ALA B 1 6 ? 35.562 -58.625 11.32 1 28.02 6 ALA B CA 1
ATOM 1460 C C . ALA B 1 6 ? 34.688 -57.406 11.133 1 28.02 6 ALA B C 1
ATOM 1462 O O . ALA B 1 6 ? 34.5 -56.938 10.008 1 28.02 6 ALA B O 1
ATOM 1463 N N . THR B 1 7 ? 33.688 -57.188 11.984 1 28.81 7 THR B N 1
ATOM 1464 C CA . THR B 1 7 ? 32.719 -56.094 12.086 1 28.81 7 THR B CA 1
ATOM 1465 C C . THR B 1 7 ? 33.438 -54.75 12.281 1 28.81 7 THR B C 1
ATOM 1467 O O . THR B 1 7 ? 34.094 -54.562 13.297 1 28.81 7 THR B O 1
ATOM 1470 N N . TYR B 1 8 ? 34.188 -54.25 11.266 1 27.56 8 TYR B N 1
ATOM 1471 C CA . TYR B 1 8 ? 34.875 -52.969 11.477 1 27.56 8 TYR B CA 1
ATOM 1472 C C . TYR B 1 8 ? 33.906 -51.875 11.906 1 27.56 8 TYR B C 1
ATOM 1474 O O . TYR B 1 8 ? 32.906 -51.625 11.234 1 27.56 8 TYR B O 1
ATOM 1482 N N . ILE B 1 9 ? 33.719 -51.688 13.164 1 28.66 9 ILE B N 1
ATOM 1483 C CA . ILE B 1 9 ? 32.906 -50.656 13.836 1 28.66 9 ILE B CA 1
ATOM 1484 C C . ILE B 1 9 ? 33.469 -49.281 13.484 1 28.66 9 ILE B C 1
ATOM 1486 O O . ILE B 1 9 ? 34.625 -48.969 13.781 1 28.66 9 ILE B O 1
ATOM 1490 N N . PHE B 1 10 ? 33.25 -48.75 12.258 1 28.45 10 PHE B N 1
ATOM 1491 C CA . PHE B 1 10 ? 33.688 -47.438 11.875 1 28.45 10 PHE B CA 1
ATOM 1492 C C . PHE B 1 10 ? 33.188 -46.375 12.875 1 28.45 10 PHE B C 1
ATOM 1494 O O . PHE B 1 10 ? 32 -46.312 13.148 1 28.45 10 PHE B O 1
ATOM 1501 N N . TRP B 1 11 ? 33.969 -46.062 13.891 1 28.09 11 TRP B N 1
ATOM 1502 C CA . TRP B 1 11 ? 33.844 -44.969 14.859 1 28.09 11 TRP B CA 1
ATOM 1503 C C . TRP B 1 11 ? 33.656 -43.625 14.156 1 28.09 11 TRP B C 1
ATOM 1505 O O . TRP B 1 11 ? 34.562 -43.188 13.422 1 28.09 11 TRP B O 1
ATOM 1515 N N . SER B 1 12 ? 32.469 -43.344 13.633 1 26.27 12 SER B N 1
ATOM 1516 C CA . SER B 1 12 ? 32.125 -42.094 12.992 1 26.27 12 SER B CA 1
ATOM 1517 C C . SER B 1 12 ? 32.469 -40.906 13.891 1 26.27 12 SER B C 1
ATOM 1519 O O . SER B 1 12 ? 32.031 -40.844 15.039 1 26.27 12 SER B O 1
ATOM 1521 N N . LEU B 1 13 ? 33.688 -40.344 13.797 1 28 13 LEU B N 1
ATOM 1522 C CA . LEU B 1 13 ? 34.156 -39.156 14.508 1 28 13 LEU B CA 1
ATOM 1523 C C . LEU B 1 13 ? 33.25 -37.969 14.266 1 28 13 LEU B C 1
ATOM 1525 O O . LEU B 1 13 ? 33 -37.594 13.125 1 28 13 LEU B O 1
ATOM 1529 N N . LEU B 1 14 ? 32.344 -37.719 15.164 1 27.06 14 LEU B N 1
ATOM 1530 C CA . LEU B 1 14 ? 31.438 -36.562 15.289 1 27.06 14 LEU B CA 1
ATOM 1531 C C . LEU B 1 14 ? 32.219 -35.25 15.344 1 27.06 14 LEU B C 1
ATOM 1533 O O . LEU B 1 14 ? 32.906 -34.969 16.328 1 27.06 14 LEU B O 1
ATOM 1537 N N . ILE B 1 15 ? 32.906 -34.906 14.32 1 27.19 15 ILE B N 1
ATOM 1538 C CA . ILE B 1 15 ? 33.594 -33.625 14.445 1 27.19 15 ILE B CA 1
ATOM 1539 C C . ILE B 1 15 ? 32.594 -32.5 14.703 1 27.19 15 ILE B C 1
ATOM 1541 O O . ILE B 1 15 ? 31.641 -32.312 13.914 1 27.19 15 ILE B O 1
ATOM 1545 N N . VAL B 1 16 ? 32.344 -32.156 15.922 1 27.62 16 VAL B N 1
ATOM 1546 C CA . VAL B 1 16 ? 31.625 -30.984 16.438 1 27.62 16 VAL B CA 1
ATOM 1547 C C . VAL B 1 16 ? 32.219 -29.719 15.836 1 27.62 16 VAL B C 1
ATOM 1549 O O . VAL B 1 16 ? 33.375 -29.375 16.078 1 27.62 16 VAL B O 1
ATOM 1552 N N . GLY B 1 17 ? 31.938 -29.531 14.547 1 26.08 17 GLY B N 1
ATOM 1553 C CA . GLY B 1 17 ? 32.406 -28.281 13.953 1 26.08 17 GLY B CA 1
ATOM 1554 C C . GLY B 1 17 ? 32.062 -27.062 14.781 1 26.08 17 GLY B C 1
ATOM 1555 O O . GLY B 1 17 ? 30.953 -26.938 15.289 1 26.08 17 GLY B O 1
ATOM 1556 N N . GLN B 1 18 ? 33.031 -26.484 15.414 1 27.05 18 GLN B N 1
ATOM 1557 C CA . GLN B 1 18 ? 33.031 -25.234 16.156 1 27.05 18 GLN B CA 1
ATOM 1558 C C . GLN B 1 18 ? 32.438 -24.094 15.312 1 27.05 18 GLN B C 1
ATOM 1560 O O . GLN B 1 18 ? 32.906 -23.859 14.195 1 27.05 18 GLN B O 1
ATOM 1565 N N . ALA B 1 19 ? 31.234 -23.781 15.578 1 26.86 19 ALA B N 1
ATOM 1566 C CA . ALA B 1 19 ? 30.516 -22.609 15.078 1 26.86 19 ALA B CA 1
ATOM 1567 C C . ALA B 1 19 ? 31.312 -21.328 15.352 1 26.86 19 ALA B C 1
ATOM 1569 O O . ALA B 1 19 ? 31.656 -21.047 16.5 1 26.86 19 ALA B O 1
ATOM 1570 N N . PHE B 1 20 ? 32.219 -21.047 14.516 1 28.16 20 PHE B N 1
ATOM 1571 C CA . PHE B 1 20 ? 32.875 -19.734 14.648 1 28.16 20 PHE B CA 1
ATOM 1572 C C . PHE B 1 20 ? 31.812 -18.641 14.781 1 28.16 20 PHE B C 1
ATOM 1574 O O . PHE B 1 20 ? 30.922 -18.516 13.938 1 28.16 20 PHE B O 1
ATOM 1581 N N . SER B 1 21 ? 31.562 -18.25 15.938 1 29.3 21 SER B N 1
ATOM 1582 C CA . SER B 1 21 ? 30.859 -17.031 16.344 1 29.3 21 SER B CA 1
ATOM 1583 C C . SER B 1 21 ? 31.484 -15.797 15.719 1 29.3 21 SER B C 1
ATOM 1585 O O . SER B 1 21 ? 32.594 -15.383 16.109 1 29.3 21 SER B O 1
ATOM 1587 N N . LEU B 1 22 ? 31.359 -15.656 14.453 1 28.41 22 LEU B N 1
ATOM 1588 C CA . LEU B 1 22 ? 31.766 -14.32 14.031 1 28.41 22 LEU B CA 1
ATOM 1589 C C . LEU B 1 22 ? 31.031 -13.25 14.836 1 28.41 22 LEU B C 1
ATOM 1591 O O . LEU B 1 22 ? 29.812 -13.148 14.766 1 28.41 22 LEU B O 1
ATOM 1595 N N . SER B 1 23 ? 31.625 -12.922 15.891 1 30.09 23 SER B N 1
ATOM 1596 C CA . SER B 1 23 ? 31.266 -11.711 16.625 1 30.09 23 SER B CA 1
ATOM 1597 C C . SER B 1 23 ? 31.391 -10.469 15.75 1 30.09 23 SER B C 1
ATOM 1599 O O . SER B 1 23 ? 32.5 -9.984 15.516 1 30.09 23 SER B O 1
ATOM 1601 N N . VAL B 1 24 ? 30.672 -10.375 14.758 1 30.52 24 VAL B N 1
ATOM 1602 C CA . VAL B 1 24 ? 30.688 -9.023 14.211 1 30.52 24 VAL B CA 1
ATOM 1603 C C . VAL B 1 24 ? 30.297 -8.023 15.289 1 30.52 24 VAL B C 1
ATOM 1605 O O . VAL B 1 24 ? 29.188 -8.086 15.836 1 30.52 24 VAL B O 1
ATOM 1608 N N . THR B 1 25 ? 31.219 -7.539 15.961 1 31.75 25 THR B N 1
ATOM 1609 C CA . THR B 1 25 ? 31.016 -6.371 16.812 1 31.75 25 THR B CA 1
ATOM 1610 C C . THR B 1 25 ? 30.453 -5.207 16 1 31.75 25 THR B C 1
ATOM 1612 O O . THR B 1 25 ? 31.109 -4.688 15.102 1 31.75 25 THR B O 1
ATOM 1615 N N . SER B 1 26 ? 29.281 -5.336 15.602 1 31.64 26 SER B N 1
ATOM 1616 C CA . SER B 1 26 ? 28.719 -4.156 14.945 1 31.64 26 SER B CA 1
ATOM 1617 C C . SER B 1 26 ? 28.781 -2.939 15.859 1 31.64 26 SER B C 1
ATOM 1619 O O . SER B 1 26 ? 28.562 -3.055 17.062 1 31.64 26 SER B O 1
ATOM 1621 N N . PRO B 1 27 ? 29.5 -1.91 15.484 1 35.25 27 PRO B N 1
ATOM 1622 C CA . PRO B 1 27 ? 29.391 -0.729 16.344 1 35.25 27 PRO B CA 1
ATOM 1623 C C . PRO B 1 27 ? 27.969 -0.438 16.797 1 35.25 27 PRO B C 1
ATOM 1625 O O . PRO B 1 27 ? 27.016 -0.828 16.109 1 35.25 27 PRO B O 1
ATOM 1628 N N . ASN B 1 28 ? 27.719 -0.38 18.078 1 33.28 28 ASN B N 1
ATOM 1629 C CA . ASN B 1 28 ? 26.547 0.108 18.812 1 33.28 28 ASN B CA 1
ATOM 1630 C C . ASN B 1 28 ? 25.969 1.366 18.156 1 33.28 28 ASN B C 1
ATOM 1632 O O . ASN B 1 28 ? 26.391 2.48 18.484 1 33.28 28 ASN B O 1
ATOM 1636 N N . LEU B 1 29 ? 26.031 1.465 16.844 1 30.77 29 LEU B N 1
ATOM 1637 C CA . LEU B 1 29 ? 25.219 2.607 16.438 1 30.77 29 LEU B CA 1
ATOM 1638 C C . LEU B 1 29 ? 23.891 2.621 17.188 1 30.77 29 LEU B C 1
ATOM 1640 O O . LEU B 1 29 ? 23.047 1.755 16.969 1 30.77 29 LEU B O 1
ATOM 1644 N N . SER B 1 30 ? 23.922 2.867 18.406 1 33.19 30 SER B N 1
ATOM 1645 C CA . SER B 1 30 ? 22.766 3.234 19.203 1 33.19 30 SER B CA 1
ATOM 1646 C C . SER B 1 30 ? 21.766 4.055 18.375 1 33.19 30 SER B C 1
ATOM 1648 O O . SER B 1 30 ? 22.016 5.227 18.078 1 33.19 30 SER B O 1
ATOM 1650 N N . LEU B 1 31 ? 21.344 3.584 17.281 1 36.06 31 LEU B N 1
ATOM 1651 C CA . LEU B 1 31 ? 20.188 4.309 16.781 1 36.06 31 LEU B CA 1
ATOM 1652 C C . LEU B 1 31 ? 19.234 4.656 17.922 1 36.06 31 LEU B C 1
ATOM 1654 O O . LEU B 1 31 ? 18.531 3.781 18.422 1 36.06 31 LEU B O 1
ATOM 1658 N N . LYS B 1 32 ? 19.703 5.441 18.828 1 36.88 32 LYS B N 1
ATOM 1659 C CA . LYS B 1 32 ? 18.781 6.012 19.797 1 36.88 32 LYS B CA 1
ATOM 1660 C C . LYS B 1 32 ? 17.422 6.324 19.172 1 36.88 32 LYS B C 1
ATOM 1662 O O . LYS B 1 32 ? 17.312 7.219 18.328 1 36.88 32 LYS B O 1
ATOM 1667 N N . ALA B 1 33 ? 16.609 5.34 19 1 45.09 33 ALA B N 1
ATOM 1668 C CA . ALA B 1 33 ? 15.211 5.637 18.703 1 45.09 33 ALA B CA 1
ATOM 1669 C C . ALA B 1 33 ? 14.695 6.77 19.578 1 45.09 33 ALA B C 1
ATOM 1671 O O . ALA B 1 33 ? 14.594 6.617 20.812 1 45.09 33 ALA B O 1
ATOM 1672 N N . THR B 1 34 ? 15.078 8.031 19.391 1 50.75 34 THR B N 1
ATOM 1673 C CA . THR B 1 34 ? 14.461 9.078 20.188 1 50.75 34 THR B CA 1
ATOM 1674 C C . THR B 1 34 ? 12.969 8.812 20.375 1 50.75 34 THR B C 1
ATOM 1676 O O . THR B 1 34 ? 12.25 8.594 19.391 1 50.75 34 THR B O 1
ATOM 1679 N N . LYS B 1 35 ? 12.57 8.336 21.547 1 62.62 35 LYS B N 1
ATOM 1680 C CA . LYS B 1 35 ? 11.211 7.992 21.953 1 62.62 35 LYS B CA 1
ATOM 1681 C C . LYS B 1 35 ? 10.219 9.078 21.531 1 62.62 35 LYS B C 1
ATOM 1683 O O . LYS B 1 35 ? 10.398 10.25 21.875 1 62.62 35 LYS B O 1
ATOM 1688 N N . ALA B 1 36 ? 9.289 8.727 20.609 1 72.06 36 ALA B N 1
ATOM 1689 C CA . ALA B 1 36 ? 8.219 9.641 20.203 1 72.06 36 ALA B CA 1
ATOM 1690 C C . ALA B 1 36 ? 7.453 10.156 21.422 1 72.06 36 ALA B C 1
ATOM 1692 O O . ALA B 1 36 ? 7.059 9.367 22.281 1 72.06 36 ALA B O 1
ATOM 1693 N N . THR B 1 37 ? 7.383 11.516 21.469 1 76.81 37 THR B N 1
ATOM 1694 C CA . THR B 1 37 ? 6.719 12.125 22.625 1 76.81 37 THR B CA 1
ATOM 1695 C C . THR B 1 37 ? 5.391 12.75 22.203 1 76.81 37 THR B C 1
ATOM 1697 O O . THR B 1 37 ? 4.543 13.047 23.047 1 76.81 37 THR B O 1
ATOM 1700 N N . GLN B 1 38 ? 5.316 13.062 21 1 89.94 38 GLN B N 1
ATOM 1701 C CA . GLN B 1 38 ? 4.07 13.633 20.484 1 89.94 38 GLN B CA 1
ATOM 1702 C C . GLN B 1 38 ? 3.365 12.656 19.547 1 89.94 38 GLN B C 1
ATOM 1704 O O . GLN B 1 38 ? 4.004 12.039 18.688 1 89.94 38 GLN B O 1
ATOM 1709 N N . GLY B 1 39 ? 2.047 12.555 19.812 1 95.62 39 GLY B N 1
ATOM 1710 C CA . GLY B 1 39 ? 1.32 11.625 18.969 1 95.62 39 GLY B CA 1
ATOM 1711 C C . GLY B 1 39 ? -0.114 12.047 18.703 1 95.62 39 GLY B C 1
ATOM 1712 O O . GLY B 1 39 ? -0.667 12.867 19.453 1 95.62 39 GLY B O 1
ATOM 1713 N N . ALA B 1 40 ? -0.612 11.586 17.641 1 97.94 40 ALA B N 1
ATOM 1714 C CA . ALA B 1 40 ? -2.018 11.758 17.281 1 97.94 40 ALA B CA 1
ATOM 1715 C C . ALA B 1 40 ? -2.582 10.484 16.656 1 97.94 40 ALA B C 1
ATOM 1717 O O . ALA B 1 40 ? -1.827 9.633 16.172 1 97.94 40 ALA B O 1
ATOM 1718 N N . ILE B 1 41 ? -3.904 10.391 16.734 1 98.5 41 ILE B N 1
ATOM 1719 C CA . ILE B 1 41 ? -4.559 9.188 16.234 1 98.5 41 ILE B CA 1
ATOM 1720 C C . ILE B 1 41 ? -5.867 9.555 15.555 1 98.5 41 ILE B C 1
ATOM 1722 O O . ILE B 1 41 ? -6.516 10.539 15.922 1 98.5 41 ILE B O 1
ATOM 1726 N N . VAL B 1 42 ? -6.176 8.82 14.562 1 98.75 42 VAL B N 1
ATOM 1727 C CA . VAL B 1 42 ? -7.449 8.977 13.867 1 98.75 42 VAL B CA 1
ATOM 1728 C C . VAL B 1 42 ? -8.109 7.609 13.695 1 98.75 42 VAL B C 1
ATOM 1730 O O . VAL B 1 42 ? -7.527 6.699 13.094 1 98.75 42 VAL B O 1
ATOM 1733 N N . HIS B 1 43 ? -9.266 7.422 14.156 1 98.75 43 HIS B N 1
ATOM 1734 C CA . HIS B 1 43 ? -10.109 6.285 13.797 1 98.75 43 HIS B CA 1
ATOM 1735 C C . HIS B 1 43 ? -10.977 6.602 12.586 1 98.75 43 HIS B C 1
ATOM 1737 O O . HIS B 1 43 ? -11.859 7.457 12.648 1 98.75 43 HIS B O 1
ATOM 1743 N N . ILE B 1 44 ? -10.727 5.914 11.531 1 98.81 44 ILE B N 1
ATOM 1744 C CA . ILE B 1 44 ? -11.438 6.137 10.273 1 98.81 44 ILE B CA 1
ATOM 1745 C C . ILE B 1 44 ? -12.664 5.227 10.203 1 98.81 44 ILE B C 1
ATOM 1747 O O . ILE B 1 44 ? -12.57 4.031 10.492 1 98.81 44 ILE B O 1
ATOM 1751 N N . SER B 1 45 ? -13.734 5.832 9.859 1 98.56 45 SER B N 1
ATOM 1752 C CA . SER B 1 45 ? -14.961 5.086 9.578 1 98.56 45 SER B CA 1
ATOM 1753 C C . SER B 1 45 ? -15.703 5.668 8.383 1 98.56 45 SER B C 1
ATOM 1755 O O . SER B 1 45 ? -15.703 6.883 8.18 1 98.56 45 SER B O 1
ATOM 1757 N N . GLY B 1 46 ? -16.297 4.77 7.574 1 97.12 46 GLY B N 1
ATOM 1758 C CA . GLY B 1 46 ? -17.031 5.238 6.41 1 97.12 46 GLY B CA 1
ATOM 1759 C C . GLY B 1 46 ? -18.109 4.27 5.953 1 97.12 46 GLY B C 1
ATOM 1760 O O . GLY B 1 46 ? -18.562 3.438 6.734 1 97.12 46 GLY B O 1
ATOM 1761 N N . LYS B 1 47 ? -18.516 4.496 4.766 1 90.12 47 LYS B N 1
ATOM 1762 C CA . LYS B 1 47 ? -19.578 3.695 4.152 1 90.12 47 LYS B CA 1
ATOM 1763 C C . LYS B 1 47 ? -19.109 2.262 3.918 1 90.12 47 LYS B C 1
ATOM 1765 O O . LYS B 1 47 ? -17.922 2.01 3.742 1 90.12 47 LYS B O 1
ATOM 1770 N N . LYS B 1 48 ? -20.078 1.359 3.975 1 94.88 48 LYS B N 1
ATOM 1771 C CA . LYS B 1 48 ? -19.875 -0.03 3.572 1 94.88 48 LYS B CA 1
ATOM 1772 C C . LYS B 1 48 ? -18.703 -0.658 4.332 1 94.88 48 LYS B C 1
ATOM 1774 O O . LYS B 1 48 ? -17.875 -1.336 3.738 1 94.88 48 LYS B O 1
ATOM 1779 N N . ASN B 1 49 ? -18.469 -0.291 5.559 1 95.81 49 ASN B N 1
ATOM 1780 C CA . ASN B 1 49 ? -17.562 -0.929 6.504 1 95.81 49 ASN B CA 1
ATOM 1781 C C . ASN B 1 49 ? -16.109 -0.567 6.215 1 95.81 49 ASN B C 1
ATOM 1783 O O . ASN B 1 49 ? -15.195 -1.322 6.559 1 95.81 49 ASN B O 1
ATOM 1787 N N . VAL B 1 50 ? -15.922 0.464 5.516 1 98.06 50 VAL B N 1
ATOM 1788 C CA . VAL B 1 50 ? -14.57 1.001 5.449 1 98.06 50 VAL B CA 1
ATOM 1789 C C . VAL B 1 50 ? -14.125 1.459 6.836 1 98.06 50 VAL B C 1
ATOM 1791 O O . VAL B 1 50 ? -14.852 2.172 7.527 1 98.06 50 VAL B O 1
ATOM 1794 N N . SER B 1 51 ? -12.969 1.054 7.266 1 98.69 51 SER B N 1
ATOM 1795 C CA . SER B 1 51 ? -12.438 1.442 8.57 1 98.69 51 SER B CA 1
ATOM 1796 C C . SER B 1 51 ? -10.914 1.443 8.57 1 98.69 51 SER B C 1
ATOM 1798 O O . SER B 1 51 ? -10.289 0.865 7.676 1 98.69 51 SER B O 1
ATOM 1800 N N . GLY B 1 52 ? -10.391 2.09 9.57 1 98.56 52 GLY B N 1
ATOM 1801 C CA . GLY B 1 52 ? -8.938 2.113 9.656 1 98.56 52 GLY B CA 1
ATOM 1802 C C . GLY B 1 52 ? -8.422 3.002 10.773 1 98.56 52 GLY B C 1
ATOM 1803 O O . GLY B 1 52 ? -9.203 3.492 11.594 1 98.56 52 GLY B O 1
ATOM 1804 N N . LEU B 1 53 ? -7.145 3.117 10.766 1 98.62 53 LEU B N 1
ATOM 1805 C CA . LEU B 1 53 ? -6.426 3.852 11.805 1 98.62 53 LEU B CA 1
ATOM 1806 C C . LEU B 1 53 ? -5.223 4.582 11.219 1 98.62 53 LEU B C 1
ATOM 1808 O O . LEU B 1 53 ? -4.445 4 10.461 1 98.62 53 LEU B O 1
ATOM 1812 N N . PHE B 1 54 ? -5.156 5.812 11.484 1 98.62 54 PHE B N 1
ATOM 1813 C CA . PHE B 1 54 ? -3.939 6.59 11.281 1 98.62 54 PHE B CA 1
ATOM 1814 C C . PHE B 1 54 ? -3.248 6.875 12.609 1 98.62 54 PHE B C 1
ATOM 1816 O O . PHE B 1 54 ? -3.895 7.293 13.57 1 98.62 54 PHE B O 1
ATOM 1823 N N . GLN B 1 55 ? -2 6.691 12.672 1 98 55 GLN B N 1
ATOM 1824 C CA . GLN B 1 55 ? -1.191 7.066 13.828 1 98 55 GLN B CA 1
ATOM 1825 C C . GLN B 1 55 ? -0.037 7.977 13.422 1 98 55 GLN B C 1
ATOM 1827 O O . GLN B 1 55 ? 0.701 7.668 12.477 1 98 55 GLN B O 1
ATOM 1832 N N . PHE B 1 56 ? 0.065 9.023 14.109 1 97.69 56 PHE B N 1
ATOM 1833 C CA . PHE B 1 56 ? 1.159 9.969 13.93 1 97.69 56 PHE B CA 1
ATOM 1834 C C . PHE B 1 56 ? 2.053 10 15.164 1 97.69 56 PHE B C 1
ATOM 1836 O O . PHE B 1 56 ? 1.562 9.961 16.297 1 97.69 56 PHE B O 1
ATOM 1843 N N . SER B 1 57 ? 3.301 10.07 14.914 1 96.12 57 SER B N 1
ATOM 1844 C CA . SER B 1 57 ? 4.234 10.188 16.031 1 96.12 57 SER B CA 1
ATOM 1845 C C . SER B 1 57 ? 5.477 10.977 15.641 1 96.12 57 SER B C 1
ATOM 1847 O O . SER B 1 57 ? 5.922 10.906 14.492 1 96.12 57 SER B O 1
ATOM 1849 N N . SER B 1 58 ? 5.949 11.711 16.516 1 94.12 58 SER B N 1
ATOM 1850 C CA . SER B 1 58 ? 7.16 12.492 16.297 1 94.12 58 SER B CA 1
ATOM 1851 C C . SER B 1 58 ? 7.922 12.727 17.594 1 94.12 58 SER B C 1
ATOM 1853 O O . SER B 1 58 ? 7.316 12.977 18.641 1 94.12 58 SER B O 1
ATOM 1855 N N . PRO B 1 59 ? 9.281 12.492 17.469 1 87.81 59 PRO B N 1
ATOM 1856 C CA . PRO B 1 59 ? 10.047 12.992 18.625 1 87.81 59 PRO B CA 1
ATOM 1857 C C . PRO B 1 59 ? 9.898 14.5 18.828 1 87.81 59 PRO B C 1
ATOM 1859 O O . PRO B 1 59 ? 9.586 15.219 17.875 1 87.81 59 PRO B O 1
ATOM 1862 N N . GLU B 1 60 ? 10.242 14.859 20.016 1 82.5 60 GLU B N 1
ATOM 1863 C CA . GLU B 1 60 ? 10.234 16.297 20.297 1 82.5 60 GLU B CA 1
ATOM 1864 C C . GLU B 1 60 ? 11.25 17.031 19.422 1 82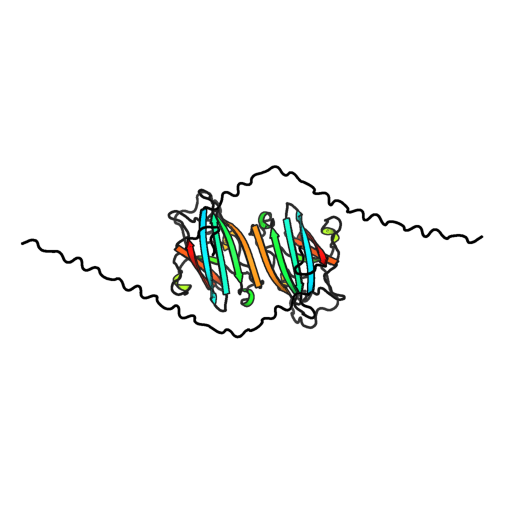.5 60 GLU B C 1
ATOM 1866 O O . GLU B 1 60 ? 12.352 16.531 19.203 1 82.5 60 GLU B O 1
ATOM 1871 N N . ASP B 1 61 ? 10.969 18.062 18.828 1 82.75 61 ASP B N 1
ATOM 1872 C CA . ASP B 1 61 ? 11.844 18.953 18.078 1 82.75 61 ASP B CA 1
ATOM 1873 C C . ASP B 1 61 ? 12.195 18.375 16.719 1 82.75 61 ASP B C 1
ATOM 1875 O O . ASP B 1 61 ? 13.227 18.719 16.125 1 82.75 61 ASP B O 1
ATOM 1879 N N . SER B 1 62 ? 11.57 17.344 16.328 1 89.12 62 SER B N 1
ATOM 1880 C CA . SER B 1 62 ? 11.797 16.797 15 1 89.12 62 SER B CA 1
ATOM 1881 C C . SER B 1 62 ? 10.875 17.453 13.977 1 89.12 62 SER B C 1
ATOM 1883 O O . SER B 1 62 ? 9.727 17.766 14.281 1 89.12 62 SER B O 1
ATOM 1885 N N . GLU B 1 63 ? 11.406 17.594 12.781 1 90.31 63 GLU B N 1
ATOM 1886 C CA . GLU B 1 63 ? 10.57 18.078 11.68 1 90.31 63 GLU B CA 1
ATOM 1887 C C . GLU B 1 63 ? 9.805 16.922 11.031 1 90.31 63 GLU B C 1
ATOM 1889 O O . GLU B 1 63 ? 8.883 17.156 10.25 1 90.31 63 GLU B O 1
ATOM 1894 N N . TRP B 1 64 ? 10.234 15.742 11.398 1 94.56 64 TRP B N 1
ATOM 1895 C CA . TRP B 1 64 ? 9.633 14.578 10.758 1 94.56 64 TRP B CA 1
ATOM 1896 C C . TRP B 1 64 ? 8.523 13.984 11.625 1 94.56 64 TRP B C 1
ATOM 1898 O O . TRP B 1 64 ? 8.672 13.891 12.844 1 94.56 64 TRP B O 1
ATOM 1908 N N . VAL B 1 65 ? 7.461 13.633 10.992 1 96.94 65 VAL B N 1
ATOM 1909 C CA . VAL B 1 65 ? 6.359 12.898 11.617 1 96.94 65 VAL B CA 1
ATOM 1910 C C . VAL B 1 65 ? 6.211 11.531 10.961 1 96.94 65 VAL B C 1
ATOM 1912 O O . VAL B 1 65 ? 6.105 11.43 9.734 1 96.94 65 VAL B O 1
ATOM 1915 N N . ASN B 1 66 ? 6.305 10.531 11.781 1 96.56 66 ASN B N 1
ATOM 1916 C CA . ASN B 1 66 ? 6.004 9.18 11.312 1 96.56 66 ASN B CA 1
ATOM 1917 C C . ASN B 1 66 ? 4.5 8.93 11.25 1 96.56 66 ASN B C 1
ATOM 1919 O O . ASN B 1 66 ? 3.781 9.195 12.211 1 96.56 66 ASN B O 1
ATOM 1923 N N . MET B 1 67 ? 4.086 8.492 10.102 1 97.94 67 MET B N 1
ATOM 1924 C CA . MET B 1 67 ? 2.678 8.156 9.906 1 97.94 67 MET B CA 1
ATOM 1925 C C . MET B 1 67 ? 2.512 6.676 9.594 1 97.94 67 MET B C 1
ATOM 1927 O O . MET B 1 67 ? 3.139 6.16 8.664 1 97.94 67 MET B O 1
ATOM 1931 N N . VAL B 1 68 ? 1.672 6.008 10.352 1 97.81 68 VAL B N 1
ATOM 1932 C CA . VAL B 1 68 ? 1.279 4.629 10.086 1 97.81 68 VAL B CA 1
ATOM 1933 C C . VAL B 1 68 ? -0.21 4.57 9.75 1 97.81 68 VAL B C 1
ATOM 1935 O O . VAL B 1 68 ? -1.048 5 10.555 1 97.81 68 VAL B O 1
ATOM 1938 N N . ILE B 1 69 ? -0.511 4.012 8.547 1 98.69 69 ILE B N 1
ATOM 1939 C CA . ILE B 1 69 ? -1.885 3.936 8.062 1 98.69 69 ILE B CA 1
ATOM 1940 C C . ILE B 1 69 ? -2.291 2.475 7.883 1 98.69 69 ILE B C 1
ATOM 1942 O O . ILE B 1 69 ? -1.641 1.728 7.148 1 98.69 69 ILE B O 1
ATOM 1946 N N . SER B 1 70 ? -3.324 2.064 8.555 1 98.56 70 SER B N 1
ATOM 1947 C CA . SER B 1 70 ? -3.91 0.738 8.398 1 98.56 70 SER B CA 1
ATOM 1948 C C . SER B 1 70 ? -5.395 0.826 8.062 1 98.56 70 SER B C 1
ATOM 1950 O O . SER B 1 70 ? -6.168 1.428 8.812 1 98.56 70 SER B O 1
ATOM 1952 N N . MET B 1 71 ? -5.75 0.204 6.91 1 98.44 71 MET B N 1
ATOM 1953 C CA . MET B 1 71 ? -7.156 0.302 6.531 1 98.44 71 MET B CA 1
ATOM 1954 C C . MET B 1 71 ? -7.652 -1.01 5.934 1 98.44 71 MET B C 1
ATOM 1956 O O . MET B 1 71 ? -6.855 -1.828 5.473 1 98.44 71 MET B O 1
ATOM 1960 N N . ARG B 1 72 ? -8.938 -1.164 5.906 1 98.19 72 ARG B N 1
ATOM 1961 C CA . ARG B 1 72 ? -9.648 -2.264 5.254 1 98.19 72 ARG B CA 1
ATOM 1962 C C . ARG B 1 72 ? -10.961 -1.784 4.648 1 98.19 72 ARG B C 1
ATOM 1964 O O . ARG B 1 72 ? -11.461 -0.714 4.996 1 98.19 72 ARG B O 1
ATOM 1971 N N . GLY B 1 73 ? -11.398 -2.525 3.691 1 97.69 73 GLY B N 1
ATOM 1972 C CA . GLY B 1 73 ? -12.727 -2.277 3.156 1 97.69 73 GLY B CA 1
ATOM 1973 C C . GLY B 1 73 ? -12.719 -1.446 1.889 1 97.69 73 GLY B C 1
ATOM 1974 O O . GLY B 1 73 ? -13.766 -1.212 1.282 1 97.69 73 GLY B O 1
ATOM 1975 N N . LEU B 1 74 ? -11.578 -1.081 1.41 1 97.38 74 LEU B N 1
ATOM 1976 C CA . LEU B 1 74 ? -11.508 -0.208 0.243 1 97.38 74 LEU B CA 1
ATOM 1977 C C . LEU B 1 74 ? -11.609 -1.015 -1.047 1 97.38 74 LEU B C 1
ATOM 1979 O O . LEU B 1 74 ? -12.062 -0.497 -2.072 1 97.38 74 LEU B O 1
ATOM 1983 N N . LEU B 1 75 ? -11.266 -2.252 -0.999 1 95.88 75 LEU B N 1
ATOM 1984 C CA . LEU B 1 75 ? -11.219 -3.109 -2.18 1 95.88 75 LEU B CA 1
ATOM 1985 C C . LEU B 1 75 ? -12.57 -3.121 -2.895 1 95.88 75 LEU B C 1
ATOM 1987 O O . LEU B 1 75 ? -12.625 -3.191 -4.125 1 95.88 75 LEU B O 1
ATOM 1991 N N . GLN B 1 76 ? -13.617 -3.018 -2.174 1 96.44 76 GLN B N 1
ATOM 1992 C CA . GLN B 1 76 ? -14.969 -3.131 -2.711 1 96.44 76 GLN B CA 1
ATOM 1993 C C . GLN B 1 76 ? -15.25 -2.031 -3.732 1 96.44 76 GLN B C 1
ATOM 1995 O O . GLN B 1 76 ? -16.156 -2.158 -4.559 1 96.44 76 GLN B O 1
ATOM 2000 N N . PHE B 1 77 ? -14.477 -0.988 -3.693 1 96.19 77 PHE B N 1
ATOM 2001 C CA . PHE B 1 77 ? -14.703 0.114 -4.621 1 96.19 77 PHE B CA 1
ATOM 2002 C C . PHE B 1 77 ? -13.859 -0.056 -5.879 1 96.19 77 PHE B C 1
ATOM 2004 O O . PHE B 1 77 ? -14.031 0.679 -6.852 1 96.19 77 PHE B O 1
ATOM 2011 N N . ASN B 1 78 ? -12.898 -0.962 -5.867 1 93.31 78 ASN B N 1
ATOM 2012 C CA . ASN B 1 78 ? -12.117 -1.393 -7.016 1 93.31 78 ASN B CA 1
ATOM 2013 C C . ASN B 1 78 ? -11.57 -0.202 -7.805 1 93.31 78 ASN B C 1
ATOM 2015 O O . ASN B 1 78 ? -11.719 -0.142 -9.023 1 93.31 78 ASN B O 1
ATOM 2019 N N . LEU B 1 79 ? -10.898 0.705 -7.109 1 94.56 79 LEU B N 1
ATOM 2020 C CA . LEU B 1 79 ? -10.32 1.876 -7.762 1 94.56 79 LEU B CA 1
ATOM 2021 C C . LEU B 1 79 ? -8.859 1.627 -8.133 1 94.56 79 LEU B C 1
ATOM 2023 O O . LEU B 1 79 ? -7.988 1.606 -7.266 1 94.56 79 LEU B O 1
ATOM 2027 N N . THR B 1 80 ? -8.578 1.572 -9.359 1 91.06 80 THR B N 1
ATOM 2028 C CA . THR B 1 80 ? -7.246 1.233 -9.859 1 91.06 80 THR B CA 1
ATOM 2029 C C . THR B 1 80 ? -6.242 2.328 -9.508 1 91.06 80 THR B C 1
ATOM 2031 O O . THR B 1 80 ? -5.086 2.039 -9.188 1 91.06 80 THR B O 1
ATOM 2034 N N . ASP B 1 81 ? -6.734 3.527 -9.469 1 92.69 81 ASP B N 1
ATOM 2035 C CA . ASP B 1 81 ? -5.844 4.648 -9.188 1 92.69 81 ASP B CA 1
ATOM 2036 C C . ASP B 1 81 ? -5.703 4.871 -7.68 1 92.69 81 ASP B C 1
ATOM 2038 O O . ASP B 1 81 ? -4.992 5.777 -7.246 1 92.69 81 ASP B O 1
ATOM 2042 N N . GLY B 1 82 ? -6.43 4.059 -6.926 1 95.81 82 GLY B N 1
ATOM 2043 C CA . GLY B 1 82 ? -6.344 4.164 -5.477 1 95.81 82 GLY B CA 1
ATOM 2044 C C . GLY B 1 82 ? -7.203 5.277 -4.906 1 95.81 82 GLY B C 1
ATOM 2045 O O . GLY B 1 82 ? -8.094 5.785 -5.582 1 95.81 82 GLY B O 1
ATOM 2046 N N . PHE B 1 83 ? -6.961 5.633 -3.605 1 97.69 83 PHE B N 1
ATOM 2047 C CA . PHE B 1 83 ? -7.816 6.562 -2.879 1 97.69 83 PHE B CA 1
ATOM 2048 C C . PHE B 1 83 ? -7.012 7.738 -2.348 1 97.69 83 PHE B C 1
ATOM 2050 O O . PHE B 1 83 ? -6.059 7.555 -1.587 1 97.69 83 PHE B O 1
ATOM 2057 N N . ALA B 1 84 ? -7.422 8.898 -2.703 1 98.12 84 ALA B N 1
ATOM 2058 C CA . ALA B 1 84 ? -6.805 10.078 -2.113 1 98.12 84 ALA B CA 1
ATOM 2059 C C . ALA B 1 84 ? -7.203 10.242 -0.649 1 98.12 84 ALA B C 1
ATOM 2061 O O . ALA B 1 84 ? -8.266 9.766 -0.236 1 98.12 84 ALA B O 1
ATOM 2062 N N . TYR B 1 85 ? -6.344 10.82 0.133 1 98.81 85 TYR B N 1
ATOM 2063 C CA . TYR B 1 85 ? -6.598 11.109 1.541 1 98.81 85 TYR B CA 1
ATOM 2064 C C . TYR B 1 85 ? -5.941 12.422 1.955 1 98.81 85 TYR B C 1
ATOM 2066 O O . TYR B 1 85 ? -4.812 12.711 1.553 1 98.81 85 TYR B O 1
ATOM 2074 N N . HIS B 1 86 ? -6.711 13.234 2.68 1 98.88 86 HIS B N 1
ATOM 2075 C CA . HIS B 1 86 ? -6.238 14.578 3.008 1 98.88 86 HIS B CA 1
ATOM 2076 C C . HIS B 1 86 ? -6.594 14.953 4.441 1 98.88 86 HIS B C 1
ATOM 2078 O O . HIS B 1 86 ? -7.523 14.383 5.023 1 98.88 86 HIS B O 1
ATOM 2084 N N . VAL B 1 87 ? -5.844 15.859 4.945 1 98.94 87 VAL B N 1
ATOM 2085 C CA . VAL B 1 87 ? -6.266 16.578 6.145 1 98.94 87 VAL B CA 1
ATOM 2086 C C . VAL B 1 87 ? -7.246 17.688 5.77 1 98.94 87 VAL B C 1
ATOM 2088 O O . VAL B 1 87 ? -6.973 18.484 4.867 1 98.94 87 VAL B O 1
ATOM 2091 N N . HIS B 1 88 ? -8.328 17.703 6.398 1 98.94 88 HIS B N 1
ATOM 2092 C CA . HIS B 1 88 ? -9.328 18.75 6.203 1 98.94 88 HIS B CA 1
ATOM 2093 C C . HIS B 1 88 ? -9.406 19.672 7.414 1 98.94 88 HIS B C 1
ATOM 2095 O O . HIS B 1 88 ? -9.07 19.266 8.531 1 98.94 88 HIS B O 1
ATOM 2101 N N . GLU B 1 89 ? -9.859 20.812 7.184 1 98.62 89 GLU B N 1
ATOM 2102 C CA . GLU B 1 89 ? -9.734 21.938 8.117 1 98.62 89 GLU B CA 1
ATOM 2103 C C . GLU B 1 89 ? -10.602 21.719 9.352 1 98.62 89 GLU B C 1
ATOM 2105 O O . GLU B 1 89 ? -10.211 22.078 10.461 1 98.62 89 GLU B O 1
ATOM 2110 N N . HIS B 1 90 ? -11.695 21.141 9.203 1 98.75 90 HIS B N 1
ATOM 2111 C CA . HIS B 1 90 ? -12.641 21.062 10.312 1 98.75 90 HIS B CA 1
ATOM 2112 C C . HIS B 1 90 ? -12.812 19.625 10.789 1 98.75 90 HIS B C 1
ATOM 2114 O O . HIS B 1 90 ? -12.719 18.672 10 1 98.75 90 HIS B O 1
ATOM 2120 N N . PRO B 1 91 ? -13.062 19.484 12.086 1 98.75 91 PRO B N 1
ATOM 2121 C CA . PRO B 1 91 ? -13.398 18.141 12.578 1 98.75 91 PRO B CA 1
ATOM 2122 C C . PRO B 1 91 ? -14.711 17.609 12.008 1 98.75 91 PRO B C 1
ATOM 2124 O O . PRO B 1 91 ? -15.586 18.406 11.641 1 98.75 91 PRO B O 1
ATOM 2127 N N . VAL B 1 92 ? -14.797 16.328 11.977 1 98.81 92 VAL B N 1
ATOM 2128 C CA . VAL B 1 92 ? -16.016 15.641 11.562 1 98.81 92 VAL B CA 1
ATOM 2129 C C . VAL B 1 92 ? -17.031 15.664 12.703 1 98.81 92 VAL B C 1
ATOM 2131 O O . VAL B 1 92 ? -16.688 15.406 13.859 1 98.81 92 VAL B O 1
ATOM 2134 N N . VAL B 1 93 ? -18.25 15.961 12.328 1 98.38 93 VAL B N 1
ATOM 2135 C CA . VAL B 1 93 ? -19.344 15.992 13.312 1 98.38 93 VAL B CA 1
ATOM 2136 C C . VAL B 1 93 ? -20.312 14.852 13.039 1 98.38 93 VAL B C 1
ATOM 2138 O O . VAL B 1 93 ? -20.797 14.695 11.914 1 98.38 93 VAL B O 1
ATOM 2141 N N . ASP B 1 94 ? -20.578 14.055 13.977 1 96.94 94 ASP B N 1
ATOM 2142 C CA . ASP B 1 94 ? -21.547 12.961 13.953 1 96.94 94 ASP B CA 1
ATOM 2143 C C . ASP B 1 94 ? -21.25 11.984 12.82 1 96.94 94 ASP B C 1
ATOM 2145 O O . ASP B 1 94 ? -22.172 11.492 12.156 1 96.94 94 ASP B O 1
ATOM 2149 N N . GLY B 1 95 ? -20.031 11.906 12.523 1 96.88 95 GLY B N 1
ATOM 2150 C CA . GLY B 1 95 ? -19.625 10.93 11.516 1 96.88 95 GLY B CA 1
ATOM 2151 C C . GLY B 1 95 ? -19.906 11.383 10.102 1 96.88 95 GLY B C 1
ATOM 2152 O O . GLY B 1 95 ? -19.719 10.625 9.148 1 96.88 95 GLY B O 1
ATOM 2153 N N . ASN B 1 96 ? -20.297 12.633 9.891 1 98.25 96 ASN B N 1
ATOM 2154 C CA . ASN B 1 96 ? -20.594 13.188 8.57 1 98.25 96 ASN B CA 1
ATOM 2155 C C . ASN B 1 96 ? -19.359 13.852 7.953 1 98.25 96 ASN B C 1
ATOM 2157 O O . ASN B 1 96 ? -18.984 14.961 8.344 1 98.25 96 ASN B O 1
ATOM 2161 N N . CYS B 1 97 ? -18.891 13.234 6.938 1 98.56 97 CYS B N 1
ATOM 2162 C CA . CYS B 1 97 ? -17.625 13.664 6.363 1 98.56 97 CYS B CA 1
ATOM 2163 C C . CYS B 1 97 ? -17.766 15.016 5.668 1 98.56 97 CYS B C 1
ATOM 2165 O O . CYS B 1 97 ? -16.781 15.711 5.434 1 98.56 97 CYS B O 1
ATOM 2167 N N . SER B 1 98 ? -18.922 15.367 5.348 1 98.19 98 SER B N 1
ATOM 2168 C CA . SER B 1 98 ? -19.141 16.641 4.676 1 98.19 98 SER B CA 1
ATOM 2169 C C . SER B 1 98 ? -18.828 17.812 5.605 1 98.19 98 SER B C 1
ATOM 2171 O O . SER B 1 98 ? -18.547 18.922 5.148 1 98.19 98 SER B O 1
ATOM 2173 N N . THR B 1 99 ? -18.844 17.531 6.867 1 98.69 99 THR B N 1
ATOM 2174 C CA . THR B 1 99 ? -18.641 18.609 7.828 1 98.69 99 THR B CA 1
ATOM 2175 C C . THR B 1 99 ? -17.156 18.969 7.93 1 98.69 99 THR B C 1
ATOM 2177 O O . THR B 1 99 ? -16.797 20.016 8.484 1 98.69 99 THR B O 1
ATOM 2180 N N . ALA B 1 100 ? -16.312 18.141 7.352 1 98.69 100 ALA B N 1
ATOM 2181 C CA . ALA B 1 100 ? -14.875 18.391 7.375 1 98.69 100 ALA B CA 1
ATOM 2182 C C . ALA B 1 100 ? -14.523 19.609 6.527 1 98.69 100 ALA B C 1
ATOM 2184 O O . ALA B 1 100 ? -13.469 20.219 6.715 1 98.69 100 ALA B O 1
ATOM 2185 N N . LEU B 1 101 ? -15.305 19.922 5.555 1 98.38 101 LEU B N 1
ATOM 2186 C CA . LEU B 1 101 ? -15.188 21.062 4.66 1 98.38 101 LEU B CA 1
ATOM 2187 C C . LEU B 1 101 ? -13.891 21 3.857 1 98.38 101 LEU B C 1
ATOM 2189 O O . LEU B 1 101 ? -13.562 19.953 3.293 1 98.38 101 LEU B O 1
ATOM 2193 N N . LEU B 1 102 ? -13.156 22.047 3.607 1 98.38 102 LEU B N 1
ATOM 2194 C CA . LEU B 1 102 ? -12.062 22.125 2.645 1 98.38 102 LEU B CA 1
ATOM 2195 C C . LEU B 1 102 ? -10.789 21.531 3.229 1 98.38 102 LEU B C 1
ATOM 2197 O O . LEU B 1 102 ? -10.695 21.297 4.438 1 98.38 102 LEU B O 1
ATOM 2201 N N . HIS B 1 103 ? -9.836 21.281 2.35 1 98.69 103 HIS B N 1
ATOM 2202 C CA . HIS B 1 103 ? -8.523 20.828 2.797 1 98.69 103 HIS B CA 1
ATOM 2203 C C . HIS B 1 103 ? -7.887 21.844 3.74 1 98.69 103 HIS B C 1
ATOM 2205 O O . HIS B 1 103 ? -8.023 23.062 3.535 1 98.69 103 HIS B O 1
ATOM 2211 N N . TYR B 1 104 ? -7.219 21.359 4.727 1 98.81 104 TYR B N 1
ATOM 2212 C CA . TYR B 1 104 ? -6.457 22.219 5.625 1 98.81 104 TYR B CA 1
ATOM 2213 C C . TYR B 1 104 ? -5.348 22.953 4.875 1 98.81 104 TYR B C 1
ATOM 2215 O O . TYR B 1 104 ? -4.57 22.328 4.148 1 98.81 104 TYR B O 1
ATOM 2223 N N . LYS B 1 105 ? -5.262 24.281 5.055 1 97.94 105 LYS B N 1
ATOM 2224 C CA . LYS B 1 105 ? -4.215 25.109 4.477 1 97.94 105 LYS B CA 1
ATOM 2225 C C . LYS B 1 105 ? -3.527 25.953 5.543 1 97.94 105 LYS B C 1
ATOM 2227 O O . LYS B 1 105 ? -4.184 26.484 6.445 1 97.94 105 LYS B O 1
ATOM 2232 N N . VAL B 1 106 ? -2.242 26.078 5.32 1 97.44 106 VAL B N 1
ATOM 2233 C CA . VAL B 1 106 ? -1.5 27 6.176 1 97.44 106 VAL B CA 1
ATOM 2234 C C . VAL B 1 106 ? -1.073 28.219 5.375 1 97.44 106 VAL B C 1
ATOM 2236 O O . VAL B 1 106 ? -0.784 28.125 4.18 1 97.44 106 VAL B O 1
ATOM 2239 N N . PRO B 1 107 ? -1.056 29.344 6.008 1 94.69 107 PRO B N 1
ATOM 2240 C CA . PRO B 1 107 ? -0.714 30.562 5.281 1 94.69 107 PRO B CA 1
ATOM 2241 C C . PRO B 1 107 ? 0.715 30.547 4.742 1 94.69 107 PRO B C 1
ATOM 2243 O O . PRO B 1 107 ? 0.968 31.047 3.641 1 94.69 107 PRO B O 1
ATOM 2246 N N . THR B 1 108 ? 1.609 30.016 5.492 1 93.44 108 THR B N 1
ATOM 2247 C CA . THR B 1 108 ? 3.016 29.953 5.113 1 93.44 108 THR B CA 1
ATOM 2248 C C . THR B 1 108 ? 3.545 28.531 5.246 1 93.44 108 THR B C 1
ATOM 2250 O O . THR B 1 108 ? 3.762 28.031 6.355 1 93.44 108 THR B O 1
ATOM 2253 N N . PRO B 1 109 ? 3.781 27.906 4.086 1 92.69 109 PRO B N 1
ATOM 2254 C CA . PRO B 1 109 ? 4.371 26.562 4.176 1 92.69 109 PRO B CA 1
ATOM 2255 C C . PRO B 1 109 ? 5.754 26.578 4.82 1 92.69 109 PRO B C 1
ATOM 2257 O O . PRO B 1 109 ? 6.379 27.625 4.941 1 92.69 109 PRO B O 1
ATOM 2260 N N . LYS B 1 110 ? 6.148 25.422 5.219 1 94.5 110 LYS B N 1
ATOM 2261 C CA . LYS B 1 110 ? 7.449 25.312 5.875 1 94.5 110 LYS B CA 1
ATOM 2262 C C . LYS B 1 110 ? 8.57 25.812 4.969 1 94.5 110 LYS B C 1
ATOM 2264 O O . LYS B 1 110 ? 8.586 25.516 3.773 1 94.5 110 LYS B O 1
ATOM 2269 N N . PRO B 1 111 ? 9.508 26.5 5.559 1 92.75 111 PRO B N 1
ATOM 2270 C CA . PRO B 1 111 ? 10.594 27.062 4.754 1 92.75 111 PRO B CA 1
ATOM 2271 C C . PRO B 1 111 ? 11.461 25.984 4.109 1 92.75 111 PRO B C 1
ATOM 2273 O O . PRO B 1 111 ? 12.07 26.219 3.059 1 92.75 111 PRO B O 1
ATOM 2276 N N . SER B 1 112 ? 11.469 24.859 4.668 1 92.88 112 SER B N 1
ATOM 2277 C CA . SER B 1 112 ? 12.305 23.781 4.164 1 92.88 112 SER B CA 1
ATOM 2278 C C . SER B 1 112 ? 11.727 23.188 2.885 1 92.88 112 SER B C 1
ATOM 2280 O O . SER B 1 112 ? 12.414 22.453 2.166 1 92.88 112 SER B O 1
ATOM 2282 N N . CYS B 1 113 ? 10.5 23.422 2.594 1 95.5 113 CYS B N 1
ATOM 2283 C CA . CYS B 1 113 ? 9.891 22.891 1.385 1 95.5 113 CYS B CA 1
ATOM 2284 C C . CYS B 1 113 ? 10.094 23.828 0.205 1 95.5 113 CYS B C 1
ATOM 2286 O O . CYS B 1 113 ? 9.617 24.969 0.223 1 95.5 113 CYS B O 1
ATOM 2288 N N . THR B 1 114 ? 10.734 23.312 -0.897 1 93.06 114 THR B N 1
ATOM 2289 C CA . THR B 1 114 ? 11.078 24.156 -2.041 1 93.06 114 THR B CA 1
ATOM 2290 C C . THR B 1 114 ? 10.43 23.609 -3.316 1 93.06 114 THR B C 1
ATOM 2292 O O . THR B 1 114 ? 10.789 24.031 -4.422 1 93.06 114 THR B O 1
ATOM 2295 N N . SER B 1 115 ? 9.578 22.656 -3.146 1 94.06 115 SER B N 1
ATOM 2296 C CA . SER B 1 115 ? 8.961 22.062 -4.328 1 94.06 115 SER B CA 1
ATOM 2297 C C . SER B 1 115 ? 8.133 23.078 -5.098 1 94.06 115 SER B C 1
ATOM 2299 O O . SER B 1 115 ? 7.43 23.906 -4.496 1 94.06 115 SER B O 1
ATOM 2301 N N . GLU B 1 116 ? 8.133 22.938 -6.414 1 93 116 GLU B N 1
ATOM 2302 C CA . GLU B 1 116 ? 7.344 23.828 -7.27 1 93 116 GLU B CA 1
ATOM 2303 C C . GLU B 1 116 ? 6.027 23.172 -7.672 1 93 116 GLU B C 1
ATOM 2305 O O . GLU B 1 116 ? 5.176 23.812 -8.297 1 93 116 GLU B O 1
ATOM 2310 N N . ILE B 1 117 ? 5.941 21.906 -7.316 1 91.19 117 ILE B N 1
ATOM 2311 C CA . ILE B 1 117 ? 4.68 21.219 -7.586 1 91.19 117 ILE B CA 1
ATOM 2312 C C . ILE B 1 117 ? 3.553 21.875 -6.797 1 91.19 117 ILE B C 1
ATOM 2314 O O . ILE B 1 117 ?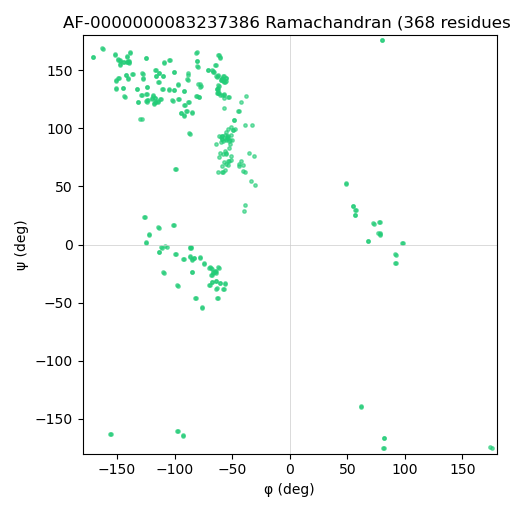 3.699 22.141 -5.598 1 91.19 117 ILE B O 1
ATOM 2318 N N . LYS B 1 118 ? 2.482 22.094 -7.484 1 89.19 118 LYS B N 1
ATOM 2319 C CA . LYS B 1 118 ? 1.35 22.781 -6.875 1 89.19 118 LYS B CA 1
ATOM 2320 C C . LYS B 1 118 ? 0.871 22.047 -5.621 1 89.19 118 LYS B C 1
ATOM 2322 O O . LYS B 1 118 ? 0.667 20.844 -5.645 1 89.19 118 LYS B O 1
ATOM 2327 N N . ASN B 1 119 ? 0.727 22.766 -4.52 1 93.06 119 ASN B N 1
ATOM 2328 C CA . ASN B 1 119 ? 0.158 22.344 -3.24 1 93.06 119 ASN B CA 1
ATOM 2329 C C . ASN B 1 119 ? 1.033 21.312 -2.549 1 93.06 119 ASN B C 1
ATOM 2331 O O . ASN B 1 119 ? 0.684 20.812 -1.476 1 93.06 119 ASN B O 1
ATOM 2335 N N . TYR B 1 120 ? 2.156 20.984 -3.111 1 95.94 120 TYR B N 1
ATOM 2336 C CA . TYR B 1 120 ? 3.037 19.969 -2.531 1 95.94 120 TYR B CA 1
ATOM 2337 C C . TYR B 1 120 ? 3.438 20.359 -1.11 1 95.94 120 TYR B C 1
ATOM 2339 O O . TYR B 1 120 ? 3.465 19.5 -0.217 1 95.94 120 TYR B O 1
ATOM 2347 N N . CYS B 1 121 ? 3.674 21.656 -0.869 1 97.56 121 CYS B N 1
ATOM 2348 C CA . CYS B 1 121 ? 4.223 22.094 0.409 1 97.56 121 CYS B CA 1
ATOM 2349 C C . CYS B 1 121 ? 3.113 22.312 1.433 1 97.56 121 CYS B C 1
ATOM 2351 O O . CYS B 1 121 ? 3.389 22.609 2.598 1 97.56 121 CYS B O 1
ATOM 2353 N N . GLN B 1 122 ? 1.866 22.125 1.042 1 98 122 GLN B N 1
ATOM 2354 C CA . GLN B 1 122 ? 0.756 22.219 1.986 1 98 122 GLN B CA 1
ATOM 2355 C C . GLN B 1 122 ? 0.631 20.922 2.801 1 98 122 GLN B C 1
ATOM 2357 O O . GLN B 1 122 ? 0.708 19.828 2.252 1 98 122 GLN B O 1
ATOM 2362 N N . PRO B 1 123 ? 0.368 21.078 4.125 1 98 123 PRO B N 1
ATOM 2363 C CA . PRO B 1 123 ? 0.388 19.906 5 1 98 123 PRO B CA 1
ATOM 2364 C C . PRO B 1 123 ? -0.705 18.906 4.66 1 98 123 PRO B C 1
ATOM 2366 O O . PRO B 1 123 ? -0.533 17.703 4.887 1 98 123 PRO B O 1
ATOM 2369 N N . ALA B 1 124 ? -1.755 19.297 4.027 1 98.44 124 ALA B N 1
ATOM 2370 C CA . ALA B 1 124 ? -2.932 18.453 3.854 1 98.44 124 ALA B CA 1
ATOM 2371 C C . ALA B 1 124 ? -2.762 17.5 2.666 1 98.44 124 ALA B C 1
ATOM 2373 O O . ALA B 1 124 ? -3.543 16.562 2.49 1 98.44 124 ALA B O 1
ATOM 2374 N N . GLU B 1 125 ? -1.756 17.688 1.821 1 97.94 125 GLU B N 1
ATOM 2375 C CA . GLU B 1 125 ? -1.729 17.109 0.484 1 97.94 125 GLU B CA 1
ATOM 2376 C C . GLU B 1 125 ? -0.876 15.836 0.453 1 97.94 125 GLU B C 1
ATOM 2378 O O . GLU B 1 125 ? 0.069 15.742 -0.332 1 97.94 125 GLU B O 1
ATOM 2383 N N . PHE B 1 126 ? -1.316 14.852 1.154 1 98.06 126 PHE B N 1
ATOM 2384 C CA . PHE B 1 126 ? -0.585 13.602 1.291 1 98.06 126 PHE B CA 1
ATOM 2385 C C . PHE B 1 126 ? -0.439 12.906 -0.06 1 98.06 126 PHE B C 1
ATOM 2387 O O . PHE B 1 126 ? 0.658 12.484 -0.43 1 98.06 126 PHE B O 1
ATOM 2394 N N . PRO B 1 127 ? -1.521 12.797 -0.874 1 96.31 127 PRO B N 1
ATOM 2395 C CA . PRO B 1 127 ? -1.377 12.062 -2.131 1 96.31 127 PRO B CA 1
ATOM 2396 C C . PRO B 1 127 ? -0.326 12.672 -3.057 1 96.31 127 PRO B C 1
ATOM 2398 O O . PRO B 1 127 ? 0.355 11.945 -3.785 1 96.31 127 PRO B O 1
ATOM 2401 N N . THR B 1 128 ? -0.213 14 -2.992 1 94.88 128 THR B N 1
ATOM 2402 C CA . THR B 1 128 ? 0.781 14.664 -3.826 1 94.88 128 THR B CA 1
ATOM 2403 C C . THR B 1 128 ? 2.191 14.242 -3.43 1 94.88 128 THR B C 1
ATOM 2405 O O . THR B 1 128 ? 3.07 14.109 -4.285 1 94.88 128 THR B O 1
ATOM 2408 N N . ARG B 1 129 ? 2.398 13.945 -2.17 1 95 129 ARG B N 1
ATOM 2409 C CA . ARG B 1 129 ? 3.734 13.648 -1.665 1 95 129 ARG B CA 1
ATOM 2410 C C . ARG B 1 129 ? 3.975 12.141 -1.603 1 95 129 ARG B C 1
ATOM 2412 O O . ARG B 1 129 ? 5.09 11.672 -1.848 1 95 129 ARG B O 1
ATOM 2419 N N . HIS B 1 130 ? 2.895 11.367 -1.272 1 96.31 130 HIS B N 1
ATOM 2420 C CA . HIS B 1 130 ? 3.115 9.969 -0.905 1 96.31 130 HIS B CA 1
ATOM 2421 C C . HIS B 1 130 ? 2.281 9.031 -1.771 1 96.31 130 HIS B C 1
ATOM 2423 O O . HIS B 1 130 ? 2.303 7.816 -1.576 1 96.31 130 HIS B O 1
ATOM 2429 N N . GLY B 1 131 ? 1.504 9.609 -2.752 1 94.31 131 GLY B N 1
ATOM 2430 C CA . GLY B 1 131 ? 0.621 8.805 -3.576 1 94.31 131 GLY B CA 1
ATOM 2431 C C . GLY B 1 131 ? -0.691 8.461 -2.893 1 94.31 131 GLY B C 1
ATOM 2432 O O . GLY B 1 131 ? -0.885 8.781 -1.717 1 94.31 131 GLY B O 1
ATOM 2433 N N . ASN B 1 132 ? -1.575 7.785 -3.654 1 96.94 132 ASN B N 1
ATOM 2434 C CA . ASN B 1 132 ? -2.871 7.355 -3.141 1 96.94 132 ASN B CA 1
ATOM 2435 C C . ASN B 1 132 ? -2.754 6.078 -2.316 1 96.94 132 ASN B C 1
ATOM 2437 O O . ASN B 1 132 ? -1.77 5.344 -2.438 1 96.94 132 ASN B O 1
ATOM 2441 N N . LEU B 1 133 ? -3.773 5.883 -1.454 1 97.56 133 LEU B N 1
ATOM 2442 C CA . LEU B 1 133 ? -3.906 4.602 -0.77 1 97.56 133 LEU B CA 1
ATOM 2443 C C . LEU B 1 133 ? -4.23 3.486 -1.759 1 97.56 133 LEU B C 1
ATOM 2445 O O . LEU B 1 133 ? -4.922 3.717 -2.754 1 97.56 133 LEU B O 1
ATOM 2449 N N . PRO B 1 134 ? -3.768 2.256 -1.473 1 94.62 134 PRO B N 1
ATOM 2450 C CA . PRO B 1 134 ? -4.004 1.144 -2.396 1 94.62 134 PRO B CA 1
ATOM 2451 C C . PRO B 1 134 ? -5.488 0.872 -2.627 1 94.62 134 PRO B C 1
ATOM 2453 O O . PRO B 1 134 ? -6.277 0.902 -1.682 1 94.62 134 PRO B O 1
ATOM 2456 N N . GLY B 1 135 ? -5.809 0.532 -3.902 1 94.62 135 GLY B N 1
ATOM 2457 C CA . GLY B 1 135 ? -7.219 0.407 -4.234 1 94.62 135 GLY B CA 1
ATOM 2458 C C . GLY B 1 135 ? -7.629 -1.014 -4.574 1 94.62 135 GLY B C 1
ATOM 2459 O O . GLY B 1 135 ? -8.82 -1.307 -4.703 1 94.62 135 GLY B O 1
ATOM 2460 N N . LEU B 1 136 ? -6.633 -1.884 -4.641 1 94.62 136 LEU B N 1
ATOM 2461 C CA . LEU B 1 136 ? -6.949 -3.213 -5.148 1 94.62 136 LEU B CA 1
ATOM 2462 C C . LEU B 1 136 ? -6.5 -4.293 -4.168 1 94.62 136 LEU B C 1
ATOM 2464 O O . LEU B 1 136 ? -6.219 -5.422 -4.57 1 94.62 136 LEU B O 1
ATOM 2468 N N . VAL B 1 137 ? -6.367 -3.949 -2.867 1 95.06 137 VAL B N 1
ATOM 2469 C CA . VAL B 1 137 ? -5.98 -4.906 -1.839 1 95.06 137 VAL B CA 1
ATOM 2470 C C . VAL B 1 137 ? -7.023 -4.918 -0.723 1 95.06 137 VAL B C 1
ATOM 2472 O O . VAL B 1 137 ? -7.77 -3.953 -0.552 1 95.06 137 VAL B O 1
ATOM 2475 N N . ASP B 1 138 ? -7.02 -5.977 0.038 1 92.88 138 ASP B N 1
ATOM 2476 C CA . ASP B 1 138 ? -8.016 -6.156 1.092 1 92.88 138 ASP B CA 1
ATOM 2477 C C . ASP B 1 138 ? -7.691 -5.285 2.305 1 92.88 138 ASP B C 1
ATOM 2479 O O . ASP B 1 138 ? -8.578 -4.641 2.865 1 92.88 138 ASP B O 1
ATOM 2483 N N . VAL B 1 139 ? -6.535 -5.41 2.803 1 96.94 139 VAL B N 1
ATOM 2484 C CA . VAL B 1 139 ? -6.016 -4.703 3.967 1 96.94 139 VAL B CA 1
ATOM 2485 C C . VAL B 1 139 ? -4.586 -4.234 3.693 1 96.94 139 VAL B C 1
ATOM 2487 O O . VAL B 1 139 ? -3.844 -4.891 2.961 1 96.94 139 VAL B O 1
ATOM 2490 N N . PHE B 1 140 ? -4.246 -3.133 4.246 1 98.06 140 PHE B N 1
ATOM 2491 C CA . PHE B 1 140 ? -2.859 -2.701 4.129 1 98.06 140 PHE B CA 1
ATOM 2492 C C . PHE B 1 140 ? -2.426 -1.928 5.367 1 98.06 140 PHE B C 1
ATOM 2494 O O . PHE B 1 140 ? -3.266 -1.39 6.094 1 98.06 140 PHE B O 1
ATOM 2501 N N . THR B 1 141 ? -1.146 -1.849 5.605 1 98.25 141 THR B N 1
ATOM 2502 C CA . THR B 1 141 ? -0.448 -0.924 6.488 1 98.25 141 THR B CA 1
ATOM 2503 C C . THR B 1 141 ? 0.704 -0.241 5.758 1 98.25 141 THR B C 1
ATOM 2505 O O . THR B 1 141 ? 1.503 -0.903 5.094 1 98.25 141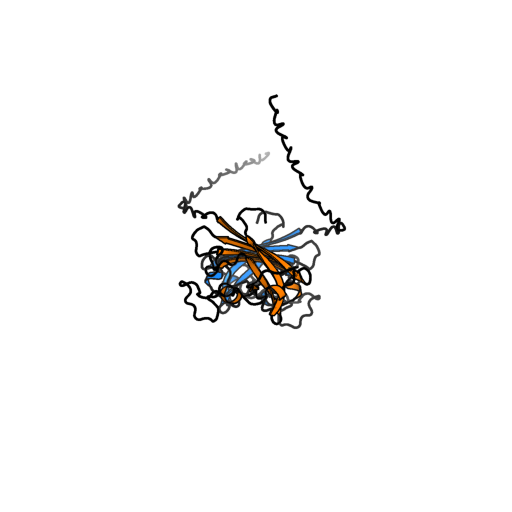 THR B O 1
ATOM 2508 N N . LEU B 1 142 ? 0.69 1.024 5.855 1 98 142 LEU B N 1
ATOM 2509 C CA . LEU B 1 142 ? 1.76 1.841 5.289 1 98 142 LEU B CA 1
ATOM 2510 C C . LEU B 1 142 ? 2.506 2.594 6.387 1 98 142 LEU B C 1
ATOM 2512 O O . LEU B 1 142 ? 1.894 3.07 7.344 1 98 142 LEU B O 1
ATOM 2516 N N . ARG B 1 143 ? 3.742 2.768 6.242 1 97.31 143 ARG B N 1
ATOM 2517 C CA . ARG B 1 143 ? 4.547 3.662 7.07 1 97.31 143 ARG B CA 1
ATOM 2518 C C . ARG B 1 143 ? 5.207 4.746 6.223 1 97.31 143 ARG B C 1
ATOM 2520 O O . ARG B 1 143 ? 5.945 4.441 5.281 1 97.31 143 ARG B O 1
ATOM 2527 N N . ILE B 1 144 ? 4.984 5.938 6.586 1 97 144 ILE B N 1
ATOM 2528 C CA . ILE B 1 144 ? 5.391 7.125 5.84 1 97 144 ILE B CA 1
ATOM 2529 C C . ILE B 1 144 ? 6.047 8.125 6.781 1 97 144 ILE B C 1
ATOM 2531 O O . ILE B 1 144 ? 5.566 8.344 7.898 1 97 144 ILE B O 1
ATOM 2535 N N . ASN B 1 145 ? 7.121 8.641 6.398 1 95.81 145 ASN B N 1
ATOM 2536 C CA . ASN B 1 145 ? 7.68 9.805 7.086 1 95.81 145 ASN B CA 1
ATOM 2537 C C . ASN B 1 145 ? 7.414 11.094 6.32 1 95.81 145 ASN B C 1
ATOM 2539 O O . ASN B 1 145 ? 7.758 11.203 5.141 1 95.81 145 ASN B O 1
ATOM 2543 N N . ASP B 1 146 ? 6.785 12.023 6.996 1 96.94 146 ASP B N 1
ATOM 2544 C CA . ASP B 1 146 ? 6.402 13.297 6.398 1 96.94 146 ASP B CA 1
ATOM 2545 C C . ASP B 1 146 ? 6.977 14.469 7.191 1 96.94 146 ASP B C 1
ATOM 2547 O O . ASP B 1 146 ? 6.926 14.477 8.422 1 96.94 146 ASP B O 1
ATOM 2551 N N . ASN B 1 147 ? 7.508 15.422 6.5 1 96.31 147 ASN B N 1
ATOM 2552 C CA . ASN B 1 147 ? 8.094 16.547 7.223 1 96.31 147 ASN B CA 1
ATOM 2553 C C . ASN B 1 147 ? 7.328 17.844 6.973 1 96.31 147 ASN B C 1
ATOM 2555 O O . ASN B 1 147 ? 7.828 18.922 7.266 1 96.31 147 ASN B O 1
ATOM 2559 N N . LEU B 1 148 ? 6.117 17.703 6.43 1 97.62 148 LEU B N 1
ATOM 2560 C CA . LEU B 1 148 ? 5.395 18.938 6.117 1 97.62 148 LEU B CA 1
ATOM 2561 C C . LEU B 1 148 ? 4.18 19.094 7.027 1 97.62 148 LEU B C 1
ATOM 2563 O O . LEU B 1 148 ? 3.5 20.125 6.984 1 97.62 148 LEU B O 1
ATOM 2567 N N . ILE B 1 149 ? 3.912 18.156 7.895 1 97.62 149 ILE B N 1
ATOM 2568 C CA . ILE B 1 149 ? 2.859 18.312 8.898 1 97.62 149 ILE B CA 1
ATOM 2569 C C . ILE B 1 149 ? 3.482 18.578 10.266 1 97.62 149 ILE B C 1
ATOM 2571 O O . ILE B 1 149 ? 4.641 18.234 10.5 1 97.62 149 ILE B O 1
ATOM 2575 N N . ASP B 1 150 ? 2.645 19.172 11.125 1 95.81 150 ASP B N 1
ATOM 2576 C CA . ASP B 1 150 ? 3.025 19.438 12.508 1 95.81 150 ASP B CA 1
ATOM 2577 C C . ASP B 1 150 ? 1.987 18.891 13.477 1 95.81 150 ASP B C 1
ATOM 2579 O O . ASP B 1 150 ? 0.786 18.938 13.211 1 95.81 150 ASP B O 1
ATOM 2583 N N . LEU B 1 151 ? 2.541 18.453 14.625 1 96.56 151 LEU B N 1
ATOM 2584 C CA . LEU B 1 151 ? 1.638 17.969 15.664 1 96.56 151 LEU B CA 1
ATOM 2585 C C . LEU B 1 151 ? 1.533 18.969 16.812 1 96.56 151 LEU B C 1
ATOM 2587 O O . LEU B 1 151 ? 0.789 18.734 17.766 1 96.56 151 LEU B O 1
ATOM 2591 N N . THR B 1 152 ? 2.305 20.062 16.672 1 94 152 THR B N 1
ATOM 2592 C CA . THR B 1 152 ? 2.285 21.125 17.672 1 94 152 THR B CA 1
ATOM 2593 C C . THR B 1 152 ? 2.307 22.5 17 1 94 152 THR B C 1
ATOM 2595 O O . THR B 1 152 ? 2.529 22.609 15.789 1 94 152 THR B O 1
ATOM 2598 N N . GLY B 1 153 ? 1.973 23.469 17.828 1 93.69 153 GLY B N 1
ATOM 2599 C CA . GLY B 1 153 ? 2.059 24.828 17.312 1 93.69 153 GLY B CA 1
ATOM 2600 C C . GLY B 1 153 ? 0.844 25.234 16.5 1 93.69 153 GLY B C 1
ATOM 2601 O O . GLY B 1 153 ? -0.138 24.5 16.422 1 93.69 153 GLY B O 1
ATOM 2602 N N . PRO B 1 154 ? 0.878 26.375 15.93 1 95.19 154 PRO B N 1
ATOM 2603 C CA . PRO B 1 154 ? -0.289 26.953 15.258 1 95.19 154 PRO B CA 1
ATOM 2604 C C . PRO B 1 154 ? -0.698 26.172 14.016 1 95.19 154 PRO B C 1
ATOM 2606 O O . PRO B 1 154 ? -1.852 26.25 13.586 1 95.19 154 PRO B O 1
ATOM 2609 N N . ASN B 1 155 ? 0.24 25.453 13.422 1 96.56 155 ASN B N 1
ATOM 2610 C CA . ASN B 1 155 ? -0.052 24.719 12.195 1 96.56 155 ASN B CA 1
ATOM 2611 C C . ASN B 1 155 ? -0.291 23.234 12.477 1 96.56 155 ASN B C 1
ATOM 2613 O O . ASN B 1 155 ? -0.236 22.422 11.555 1 96.56 155 ASN B O 1
ATOM 2617 N N . SER B 1 156 ? -0.542 22.906 13.758 1 96.88 156 SER B N 1
ATOM 2618 C CA . SER B 1 156 ? -0.804 21.516 14.133 1 96.88 156 SER B CA 1
ATOM 2619 C C . SER B 1 156 ? -2.014 20.969 13.383 1 96.88 156 SER B C 1
ATOM 2621 O O . SER B 1 156 ? -3.027 21.656 13.234 1 96.88 156 SER B O 1
ATOM 2623 N N . ILE B 1 157 ? -1.908 19.672 13.016 1 98.38 157 ILE B N 1
ATOM 2624 C CA . ILE B 1 157 ? -3.053 19.047 12.352 1 98.38 157 ILE B CA 1
ATOM 2625 C C . ILE B 1 157 ? -4.016 18.5 13.398 1 98.38 157 ILE B C 1
ATOM 2627 O O . ILE B 1 157 ? -5.121 18.062 13.07 1 98.38 157 ILE B O 1
ATOM 2631 N N . ILE B 1 158 ? -3.607 18.469 14.664 1 98.25 158 ILE B N 1
ATOM 2632 C CA . ILE B 1 158 ? -4.496 17.984 15.719 1 98.25 158 ILE B CA 1
ATOM 2633 C C . ILE B 1 158 ? -5.727 18.891 15.805 1 98.25 158 ILE B C 1
ATOM 2635 O O . ILE B 1 158 ? -5.609 20.109 15.742 1 98.25 158 ILE B O 1
ATOM 2639 N N . GLY B 1 159 ? -6.836 18.281 15.938 1 98.5 159 GLY B N 1
ATOM 2640 C CA . GLY B 1 159 ? -8.086 19.016 15.938 1 98.5 159 GLY B CA 1
ATOM 2641 C C . GLY B 1 159 ? -8.711 19.141 14.562 1 98.5 159 GLY B C 1
ATOM 2642 O O . GLY B 1 159 ? -9.852 19.578 14.422 1 98.5 159 GLY B O 1
ATOM 2643 N N . LYS B 1 160 ? -7.961 18.719 13.531 1 98.81 160 LYS B N 1
ATOM 2644 C CA . LYS B 1 160 ? -8.461 18.609 12.164 1 98.81 160 LYS B CA 1
ATOM 2645 C C . LYS B 1 160 ? -9 17.203 11.883 1 98.81 160 LYS B C 1
ATOM 2647 O O . LYS B 1 160 ? -9.289 16.453 12.812 1 98.81 160 LYS B O 1
ATOM 2652 N N . SER B 1 161 ? -9.18 16.891 10.609 1 98.94 161 SER B N 1
ATOM 2653 C CA . SER B 1 161 ? -9.711 15.57 10.273 1 98.94 161 SER B CA 1
ATOM 2654 C C . SER B 1 161 ? -9.031 15 9.031 1 98.94 161 SER B C 1
ATOM 2656 O O . SER B 1 161 ? -8.43 15.742 8.25 1 98.94 161 SER B O 1
ATOM 2658 N N . ILE B 1 162 ? -9.078 13.719 8.922 1 98.94 162 ILE B N 1
ATOM 2659 C CA . ILE B 1 162 ? -8.703 13.016 7.703 1 98.94 162 ILE B CA 1
ATOM 2660 C C . ILE B 1 162 ? -9.961 12.625 6.922 1 98.94 162 ILE B C 1
ATOM 2662 O O . ILE B 1 162 ? -10.938 12.148 7.504 1 98.94 162 ILE B O 1
ATOM 2666 N N . VAL B 1 163 ? -9.953 12.883 5.68 1 98.94 163 VAL B N 1
ATOM 2667 C CA . VAL B 1 163 ? -10.977 12.375 4.777 1 98.94 163 VAL B CA 1
ATOM 2668 C C . VAL B 1 163 ? -10.336 11.484 3.715 1 98.94 163 VAL B C 1
ATOM 2670 O O . VAL B 1 163 ? -9.344 11.867 3.092 1 98.94 163 VAL B O 1
ATOM 2673 N N . VAL B 1 164 ? -10.859 10.305 3.564 1 98.81 164 VAL B N 1
ATOM 2674 C CA . VAL B 1 164 ? -10.523 9.398 2.477 1 98.81 164 VAL B CA 1
ATOM 2675 C C . VAL B 1 164 ? -11.547 9.523 1.354 1 98.81 164 VAL B C 1
ATOM 2677 O O . VAL B 1 164 ? -12.742 9.336 1.575 1 98.81 164 VAL B O 1
ATOM 2680 N N . HIS B 1 165 ? -11.023 9.781 0.192 1 98.5 165 HIS B N 1
ATOM 2681 C CA . HIS B 1 165 ? -11.914 10.062 -0.931 1 98.5 165 HIS B CA 1
ATOM 2682 C C . HIS B 1 165 ? -12.07 8.844 -1.829 1 98.5 165 HIS B C 1
ATOM 2684 O O . HIS B 1 165 ? -11.156 8.023 -1.941 1 98.5 165 HIS B O 1
ATOM 2690 N N . GLY B 1 166 ? -13.234 8.727 -2.418 1 95.94 166 GLY B N 1
ATOM 2691 C CA . GLY B 1 166 ? -13.477 7.766 -3.482 1 95.94 166 GLY B CA 1
ATOM 2692 C C . GLY B 1 166 ? -13.367 8.367 -4.867 1 95.94 166 GLY B C 1
ATOM 2693 O O . GLY B 1 166 ? -12.672 9.375 -5.062 1 95.94 166 GLY B O 1
ATOM 2694 N N . ALA B 1 167 ? -13.953 7.652 -5.762 1 92.69 167 ALA B N 1
ATOM 2695 C CA . ALA B 1 167 ? -14.016 8.172 -7.125 1 92.69 167 ALA B CA 1
ATOM 2696 C C . ALA B 1 167 ? -14.695 9.531 -7.164 1 92.69 167 ALA B C 1
ATOM 2698 O O . ALA B 1 167 ? -15.641 9.781 -6.41 1 92.69 167 ALA B O 1
ATOM 2699 N N . ASN B 1 168 ? -14.234 10.406 -8.062 1 93 168 ASN B N 1
ATOM 2700 C CA . ASN B 1 168 ? -14.797 11.734 -8.242 1 93 168 ASN B CA 1
ATOM 2701 C C . ASN B 1 168 ? -14.789 12.539 -6.941 1 93 168 ASN B C 1
ATOM 2703 O O . ASN B 1 168 ? -15.727 13.281 -6.656 1 93 168 ASN B O 1
ATOM 2707 N N . LEU B 1 169 ? -13.945 12.242 -6.07 1 91.75 169 LEU B N 1
ATOM 2708 C CA . LEU B 1 169 ? -13.648 12.984 -4.852 1 91.75 169 LEU B CA 1
ATOM 2709 C C . LEU B 1 169 ? -14.781 12.836 -3.836 1 91.75 169 LEU B C 1
ATOM 2711 O O . LEU B 1 169 ? -14.898 13.648 -2.912 1 91.75 169 LEU B O 1
ATOM 2715 N N . THR B 1 170 ? -15.594 11.828 -4.016 1 96.38 170 THR B N 1
ATOM 2716 C CA . THR B 1 170 ? -16.578 11.531 -2.988 1 96.38 170 THR B CA 1
ATOM 2717 C C . THR B 1 170 ? -15.914 11.32 -1.635 1 96.38 170 THR B C 1
ATOM 2719 O O . THR B 1 170 ? -14.828 10.734 -1.56 1 96.38 170 THR B O 1
ATOM 2722 N N . ARG B 1 171 ? -16.609 11.789 -0.578 1 98.25 171 ARG B N 1
ATOM 2723 C CA . ARG B 1 171 ? -16.062 11.625 0.77 1 98.25 171 ARG B CA 1
ATOM 2724 C C . ARG B 1 171 ? -16.484 10.281 1.363 1 98.25 171 ARG B C 1
ATOM 2726 O O . ARG B 1 171 ? -17.547 10.172 1.984 1 98.25 171 ARG B O 1
ATOM 2733 N N . LEU B 1 172 ? -15.648 9.266 1.266 1 97.94 172 LEU B N 1
ATOM 2734 C CA . LEU B 1 172 ? -15.961 7.863 1.532 1 97.94 172 LEU B CA 1
ATOM 2735 C C . LEU B 1 172 ? -15.883 7.566 3.025 1 97.94 172 LEU B C 1
ATOM 2737 O O . LEU B 1 172 ? -16.719 6.828 3.559 1 97.94 172 LEU B O 1
ATOM 2741 N N . ALA B 1 173 ? -14.875 7.992 3.695 1 98.75 173 ALA B N 1
ATOM 2742 C CA . ALA B 1 173 ? -14.609 7.75 5.109 1 98.75 173 ALA B CA 1
ATOM 2743 C C . ALA B 1 173 ? -13.852 8.922 5.734 1 98.75 173 ALA B C 1
ATOM 2745 O O . ALA B 1 173 ? -13.242 9.719 5.027 1 98.75 173 ALA B O 1
ATOM 2746 N N . CYS B 1 174 ? -13.945 9.016 7.023 1 98.88 174 CYS B N 1
ATOM 2747 C CA . CYS B 1 174 ? -13.305 10.141 7.695 1 98.88 174 CYS B CA 1
ATOM 2748 C C . CYS B 1 174 ? -13.148 9.867 9.188 1 98.88 174 CYS B C 1
ATOM 2750 O O . CYS B 1 174 ? -13.648 8.859 9.695 1 98.88 174 CYS B O 1
ATOM 2752 N N . GLY B 1 175 ? -12.375 10.695 9.844 1 98.94 175 GLY B N 1
ATOM 2753 C CA . GLY B 1 175 ? -12.18 10.68 11.281 1 98.94 175 GLY B CA 1
ATOM 2754 C C . GLY B 1 175 ? -11.414 11.891 11.789 1 98.94 175 GLY B C 1
ATOM 2755 O O . GLY B 1 175 ? -10.734 12.562 11.023 1 98.94 175 GLY B O 1
ATOM 2756 N N . ASN B 1 176 ? -11.508 12.156 13.031 1 98.94 176 ASN B N 1
ATOM 2757 C CA . ASN B 1 176 ? -10.867 13.312 13.648 1 98.94 176 ASN B CA 1
ATOM 2758 C C . ASN B 1 176 ? -9.453 12.984 14.109 1 98.94 176 ASN B C 1
ATOM 2760 O O . ASN B 1 176 ? -9.203 11.898 14.641 1 98.94 176 ASN B O 1
ATOM 2764 N N . ILE B 1 177 ? -8.586 13.906 13.945 1 98.81 177 ILE B N 1
ATOM 2765 C CA . ILE B 1 177 ? -7.219 13.773 14.445 1 98.81 177 ILE B CA 1
ATOM 2766 C C . ILE B 1 177 ? -7.164 14.195 15.914 1 98.81 177 ILE B C 1
ATOM 2768 O O . ILE B 1 177 ? -7.254 15.383 16.234 1 98.81 177 ILE B O 1
ATOM 2772 N N . GLU B 1 178 ? -6.891 13.266 16.766 1 98.31 178 GLU B N 1
ATOM 2773 C CA . GLU B 1 178 ? -6.91 13.492 18.219 1 98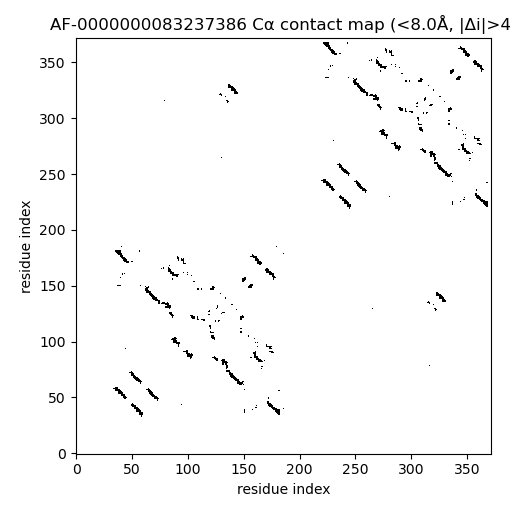.31 178 GLU B CA 1
ATOM 2774 C C . GLU B 1 178 ? -5.527 13.281 18.828 1 98.31 178 GLU B C 1
ATOM 2776 O O . GLU B 1 178 ? -4.746 12.461 18.344 1 98.31 178 GLU B O 1
ATOM 2781 N N . PRO B 1 179 ? -5.34 14.008 19.875 1 96.38 179 PRO B N 1
ATOM 2782 C CA . PRO B 1 179 ? -4.059 13.766 20.547 1 96.38 179 PRO B CA 1
ATOM 2783 C C . PRO B 1 179 ? -3.943 12.344 21.094 1 96.38 179 PRO B C 1
ATOM 2785 O O . PRO B 1 179 ? -4.941 11.766 21.547 1 96.38 179 PRO B O 1
ATOM 2788 N N . TRP B 1 180 ? -2.734 11.812 21.031 1 92.88 180 TRP B N 1
ATOM 2789 C CA . TRP B 1 180 ? -2.436 10.461 21.5 1 92.88 180 TRP B CA 1
ATOM 2790 C C . TRP B 1 180 ? -0.987 10.352 21.969 1 92.88 180 TRP B C 1
ATOM 2792 O O . TRP B 1 180 ? -0.099 11 21.406 1 92.88 180 TRP B O 1
ATOM 2802 N N . THR B 1 181 ? -0.705 9.672 22.984 1 88 181 THR B N 1
ATOM 2803 C CA . THR B 1 181 ? 0.66 9.398 23.422 1 88 181 THR B CA 1
ATOM 2804 C C . THR B 1 181 ? 1.18 8.109 22.812 1 88 181 THR B C 1
ATOM 2806 O O . THR B 1 181 ? 0.625 7.031 23.062 1 88 181 THR B O 1
ATOM 2809 N N . PRO B 1 182 ? 2.229 8.289 22.094 1 85.5 182 PRO B N 1
ATOM 2810 C CA . PRO B 1 182 ? 2.771 7.07 21.5 1 85.5 182 PRO B CA 1
ATOM 2811 C C . PRO B 1 182 ? 3.086 5.988 22.531 1 85.5 182 PRO B C 1
ATOM 2813 O O . PRO B 1 182 ? 3.666 6.277 23.578 1 85.5 182 PRO B O 1
ATOM 2816 N N . GLY B 1 183 ? 2.785 4.723 22.172 1 75.19 183 GLY B N 1
ATOM 2817 C CA . GLY B 1 183 ? 2.977 3.625 23.094 1 75.19 183 GLY B CA 1
ATOM 2818 C C . GLY B 1 183 ? 1.743 3.324 23.922 1 75.19 183 GLY B C 1
ATOM 2819 O O . GLY B 1 183 ? 1.63 2.246 24.516 1 75.19 183 GLY B O 1
ATOM 2820 N N . ALA B 1 184 ? 0.836 4.355 23.875 1 72.06 184 ALA B N 1
ATOM 2821 C CA . ALA B 1 184 ? -0.428 4.125 24.578 1 72.06 184 ALA B CA 1
ATOM 2822 C C . ALA B 1 184 ? -1.369 3.27 23.734 1 72.06 184 ALA B C 1
ATOM 2824 O O . ALA B 1 184 ? -1.2 3.168 22.516 1 72.06 184 ALA B O 1
ATOM 2825 N N . LYS B 1 185 ? -2.23 2.553 24.453 1 66.44 185 LYS B N 1
ATOM 2826 C CA . LYS B 1 185 ? -3.219 1.761 23.719 1 66.44 185 LYS B CA 1
ATOM 2827 C C . LYS B 1 185 ? -4.086 2.646 22.828 1 66.44 185 LYS B C 1
ATOM 2829 O O . LYS B 1 185 ? -4.57 3.693 23.281 1 66.44 185 LYS B O 1
ATOM 2834 N N . ALA B 1 186 ? -4.195 2.33 21.672 1 70.69 186 ALA B N 1
ATOM 2835 C CA . ALA B 1 186 ? -4.973 3.096 20.703 1 70.69 186 ALA B CA 1
ATOM 2836 C C . ALA B 1 186 ? -6.453 2.732 20.781 1 70.69 186 ALA B C 1
ATOM 2838 O O . ALA B 1 186 ? -6.805 1.58 21.031 1 70.69 186 ALA B O 1
#

Secondary structure (DSSP, 8-state):
-------------------------------------EEEEEEEEEGGG-EEEEEEEE-TT-S-EEEEEEEES-GGG--TT-B-EEEESS--BTTBGGGG-SBP--SS--TT----STTTTSTT-HHHHH-PBPSS-SEEEEEEEESS-BSSSTTB-TT-EEEEE-GGG-EEEEEE-EE--TTS--/-------------------------------------EEEEEEEEEGGG-EEEEEEEE-TT-S-EEEEEEEES-GGG--TT-B-EEEESS--BTTBGGGG-SBP--SS--TT----STTTTSTT-HHHHH-PBPSS-SEEEEEEEESS-BSSSTTB-TT-EEEEE-GGG-EEEEEE-EE--TTS--

Foldseek 3Di:
DPPPPPPPPPPPPPPPPDPPPPPPPDPCPVPVPLAFFWKKKWWKDFPPGKTWMWIWTDHPPDLKIKIKIKIFDLQVLVDQQAKFKWWADAFDDPFDQVRSPHGDADPDFDPVDDDPPPCCRGPTGCCVPPNHHDRNDGMDMDIDMDRGADCDDPRHSANIKMFIADPPRHGGMMTHIHIDGPPDDD/DPPPPPPPPPPPPPPPPDPPPPPPVDPCPVPVPQFFFWKKKWWKDFPPGKTWMWIWTDHPPDLKIKIKIKIFDLQVLVDQQAKFKWWADAFDDPFDQVRSPHGDFDPDFDPVDDDPPPCCRGRTGCCVPPNHHDRNDGMDMDIDMDRGADCDDPRHSANIKMFIADPPRHGGMMTHIHIDGPPDDD

Solvent-accessible surface area (backbone atoms only — not comparable to full-atom values): 20780 Å² total; per-residue (Å²): 136,84,80,75,76,77,79,78,78,79,77,78,78,79,76,77,76,77,78,79,74,79,71,74,75,61,79,79,68,67,70,68,70,67,67,47,64,41,25,32,35,24,60,32,42,37,62,88,67,22,36,33,38,39,37,39,33,22,33,79,92,50,60,48,29,41,35,39,40,34,42,35,45,49,31,83,69,61,32,87,81,31,26,46,44,32,32,17,53,29,42,51,54,93,83,36,52,76,55,16,63,56,68,34,76,64,98,69,56,59,84,87,56,79,72,82,56,83,62,48,52,36,53,21,36,42,31,76,70,41,46,48,44,79,14,49,37,47,34,40,37,39,33,38,79,40,64,60,52,38,83,55,74,94,68,27,49,57,62,13,14,42,39,34,24,45,78,95,66,36,73,44,26,26,24,41,28,34,82,38,56,60,92,54,90,127,135,85,77,75,78,77,78,78,77,78,77,77,77,78,72,77,74,76,75,77,75,76,72,73,76,62,77,79,70,68,71,67,71,69,69,47,63,39,23,30,36,24,62,33,44,37,60,88,67,22,37,34,38,41,38,37,35,21,35,80,93,51,62,49,30,40,35,39,41,35,42,34,44,50,30,84,69,61,32,89,80,31,27,45,45,33,33,17,52,29,43,49,54,92,81,35,52,76,55,16,64,56,69,34,77,64,96,71,57,58,84,87,56,79,74,82,57,82,63,49,53,36,55,22,36,42,34,76,70,41,46,49,45,79,14,46,37,48,35,39,37,40,33,36,80,40,63,59,53,38,83,56,73,95,69,28,50,58,62,13,14,41,38,34,25,45,77,94,66,36,74,44,27,27,26,42,27,34,83,38,54,60,91,53,89,127

InterPro domains:
  IPR001424 Superoxide dismutase, copper/zinc binding domain [PF00080] (50-167)
  IPR036423 Superoxide dismutase-like, copper/zinc binding domain superfamily [G3DSA:2.60.40.200] (33-184)
  IPR036423 Superoxide dismutase-like, copper/zinc binding domain superfamily [SSF49329] (42-179)